Protein AF-A0A158QJQ5-F1 (afdb_monomer)

Foldseek 3Di:
DDDDPPDDPPPPPPPPQAALDLAQWDQDPNAIWRAPQLQLDFFPDDPVLCCLQQVAFGDGRDGGYGRCQCAHVVGDPLSVVLCLNGPSNRRSNNCVHQLQVDDFAPDAPDPLVPDDQVLLPDPVNPVRCLRGPSNNNSNNNVPDDDDDDDDDDDDDDDDDFWAPDLPQWDQDPNHTWHHPVQAVDDFPDDPVSVCSRQVDFGDGGDTHYGGCQCANVVGDPSSVVSCVVGPSRD

Sequence (234 aa):
MVFIMLSLALIFESTWAGILNMNCTETVGGVVKYAPSATNCMNKMSDANCLILYQTAVKAGGTDDRNQNCGGNPPDPQLVKAAIEICPQTCGFCCLTPAYFCNNKAQPRVPCSSVTTAMCTNPAWRSILEEDCPKTCGFCDQGVMLFILLFLSLACDDVQAGITDLNCTNFVDGVFKYAESAVNCRNKISDANCLILYEAAVEYNTENERNAKCGGNPPDPQLVQAAIDTCPKT

Radius of gyration: 23.15 Å; Cα contacts (8 Å, |Δi|>4): 383; chains: 1; bounding box: 78×38×68 Å

Organism: Haemonchus placei (NCBI:txid6290)

pLDDT: mean 84.13, std 17.31, range [32.94, 98.25]

Mean predicted aligned error: 10.34 Å

Structure (mmCIF, N/CA/C/O backbone):
data_AF-A0A158QJQ5-F1
#
_entry.id   AF-A0A158QJQ5-F1
#
loop_
_atom_site.group_PDB
_atom_site.id
_atom_site.type_symbol
_atom_site.label_atom_id
_atom_site.label_alt_id
_atom_site.label_comp_id
_atom_site.label_asym_id
_atom_site.label_entity_id
_atom_site.label_seq_id
_atom_site.pdbx_PDB_ins_code
_atom_site.Cartn_x
_atom_site.Cartn_y
_atom_site.Cartn_z
_atom_site.occupancy
_atom_site.B_iso_or_equiv
_atom_site.auth_seq_id
_atom_site.auth_comp_id
_atom_site.auth_asym_id
_atom_site.auth_atom_id
_atom_site.pdbx_PDB_model_num
ATOM 1 N N . MET A 1 1 ? 46.336 -22.693 39.038 1.00 39.47 1 MET A N 1
ATOM 2 C CA . MET A 1 1 ? 45.475 -22.768 37.839 1.00 39.47 1 MET A CA 1
ATOM 3 C C . MET A 1 1 ? 44.139 -22.146 38.207 1.00 39.47 1 MET A C 1
ATOM 5 O O . MET A 1 1 ? 43.376 -22.762 38.934 1.00 39.47 1 MET A O 1
ATOM 9 N N . VAL A 1 2 ? 43.930 -20.882 37.835 1.00 35.47 2 VAL A N 1
ATOM 10 C CA . VAL A 1 2 ? 42.702 -20.127 38.127 1.00 35.47 2 VAL A CA 1
ATOM 11 C C . VAL A 1 2 ? 41.797 -20.269 36.907 1.00 35.47 2 VAL A C 1
ATOM 13 O O . VAL A 1 2 ? 42.149 -19.800 35.829 1.00 35.47 2 VAL A O 1
ATOM 16 N N . PHE A 1 3 ? 40.679 -20.978 37.059 1.00 42.19 3 PHE A N 1
ATOM 17 C CA . PHE A 1 3 ? 39.659 -21.103 36.021 1.00 42.19 3 PHE A CA 1
ATOM 18 C C . PHE A 1 3 ? 38.861 -19.797 35.955 1.00 42.19 3 PHE A C 1
ATOM 20 O O . PHE A 1 3 ? 38.069 -19.497 36.845 1.00 42.19 3 PHE A O 1
ATOM 27 N N . ILE A 1 4 ? 39.098 -19.003 34.911 1.00 47.97 4 ILE A N 1
ATOM 28 C CA . ILE A 1 4 ? 38.302 -17.815 34.595 1.00 47.97 4 ILE A CA 1
ATOM 29 C C . ILE A 1 4 ? 37.022 -18.308 33.912 1.00 47.97 4 ILE A C 1
ATOM 31 O O . ILE A 1 4 ? 37.041 -18.704 32.749 1.00 47.97 4 ILE A O 1
ATOM 35 N N . MET A 1 5 ? 35.916 -18.328 34.656 1.00 54.53 5 MET A N 1
ATOM 36 C CA . MET A 1 5 ? 34.579 -18.580 34.117 1.00 54.53 5 MET A CA 1
ATOM 37 C C . MET A 1 5 ? 34.129 -17.338 33.341 1.00 54.53 5 MET A C 1
ATOM 39 O O . MET A 1 5 ? 33.659 -16.364 33.924 1.00 54.53 5 MET A O 1
ATOM 43 N N . LEU A 1 6 ? 34.317 -17.360 32.022 1.00 53.28 6 LEU A N 1
ATOM 44 C CA . LEU A 1 6 ? 33.821 -16.337 31.107 1.00 53.28 6 LEU A CA 1
ATOM 45 C C . LEU A 1 6 ? 32.304 -16.535 30.921 1.00 53.28 6 LEU A C 1
ATOM 47 O O . LEU A 1 6 ? 31.863 -17.289 30.056 1.00 53.28 6 LEU A O 1
ATOM 51 N N . SER A 1 7 ? 31.493 -15.909 31.773 1.00 58.22 7 SER A N 1
ATOM 52 C CA . SER A 1 7 ? 30.035 -15.891 31.622 1.00 58.22 7 SER A CA 1
ATOM 53 C C . SER A 1 7 ? 29.640 -14.960 30.470 1.00 58.22 7 SER A C 1
ATOM 55 O O . SER A 1 7 ? 29.590 -13.742 30.647 1.00 58.22 7 SER A O 1
ATOM 57 N N . LEU A 1 8 ? 29.353 -15.524 29.290 1.00 55.66 8 LEU A N 1
ATOM 58 C CA . LEU A 1 8 ? 28.626 -14.816 28.235 1.00 55.66 8 LEU A CA 1
ATOM 59 C C . LEU A 1 8 ? 27.192 -14.582 28.723 1.00 55.66 8 LEU A C 1
ATOM 61 O O . LEU A 1 8 ? 26.367 -15.496 28.725 1.00 55.66 8 LEU A O 1
ATOM 65 N N . ALA A 1 9 ? 26.892 -13.354 29.137 1.00 54.50 9 ALA A N 1
ATOM 66 C CA . ALA A 1 9 ? 25.518 -12.900 29.260 1.00 54.50 9 ALA A CA 1
ATOM 67 C C . ALA A 1 9 ? 24.950 -12.749 27.841 1.00 54.50 9 ALA A C 1
ATOM 69 O O . ALA A 1 9 ? 25.205 -11.758 27.161 1.00 54.50 9 ALA A O 1
ATOM 70 N N . LEU A 1 10 ? 24.215 -13.761 27.376 1.00 50.97 10 LEU A N 1
ATOM 71 C CA . LEU A 1 10 ? 23.317 -13.623 26.234 1.00 50.97 10 LEU A CA 1
ATOM 72 C C . LEU A 1 10 ? 22.190 -12.682 26.663 1.00 50.97 10 LEU A C 1
ATOM 74 O O . LEU A 1 10 ? 21.232 -13.091 27.320 1.00 50.97 10 LEU A O 1
ATOM 78 N N . ILE A 1 11 ? 22.349 -11.403 26.336 1.00 55.19 11 ILE A N 1
ATOM 79 C CA . ILE A 1 11 ? 21.276 -10.419 26.401 1.00 55.19 11 ILE A CA 1
ATOM 80 C C . ILE A 1 11 ? 20.302 -10.818 25.291 1.00 55.19 11 ILE A C 1
ATOM 82 O O . ILE A 1 11 ? 20.496 -10.486 24.126 1.00 55.19 11 ILE A O 1
ATOM 86 N N . PHE A 1 12 ? 19.290 -11.613 25.636 1.00 44.84 12 PHE A N 1
ATOM 87 C CA . PHE A 1 12 ? 18.112 -11.751 24.794 1.00 44.84 12 PHE A CA 1
ATOM 88 C C . PHE A 1 12 ? 17.390 -10.407 24.845 1.00 44.84 12 PHE A C 1
ATOM 90 O O . PHE A 1 12 ? 16.647 -10.123 25.786 1.00 44.84 12 PHE A O 1
ATOM 97 N N . GLU A 1 13 ? 17.639 -9.559 23.851 1.00 49.28 13 GLU A N 1
ATOM 98 C CA . GLU A 1 13 ? 16.730 -8.469 23.528 1.00 49.28 13 GLU A CA 1
ATOM 99 C C . GLU A 1 13 ? 15.4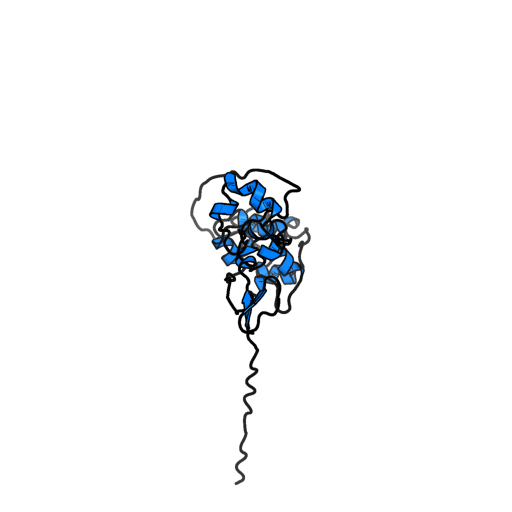03 -9.119 23.132 1.00 49.28 13 GLU A C 1
ATOM 101 O O . GLU A 1 13 ? 15.205 -9.566 22.005 1.00 49.28 13 GLU A O 1
ATOM 106 N N . SER A 1 14 ? 14.503 -9.258 24.105 1.00 47.22 14 SER A N 1
ATOM 107 C CA . SER A 1 14 ? 13.100 -9.517 23.813 1.00 47.22 14 SER A CA 1
ATOM 108 C C . SER A 1 14 ? 12.550 -8.233 23.209 1.00 47.22 14 SER A C 1
ATOM 110 O O . SER A 1 14 ? 12.015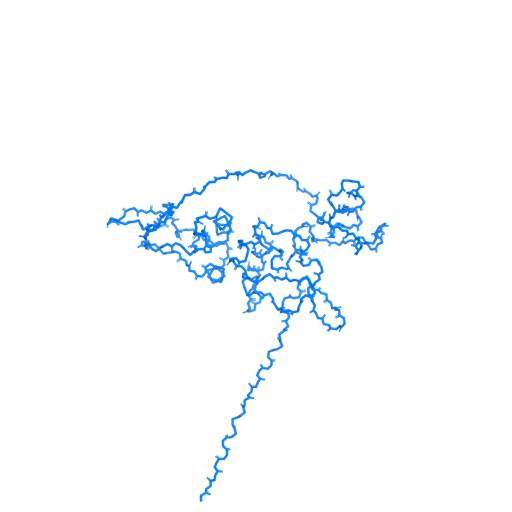 -7.370 23.901 1.00 47.22 14 SER A O 1
ATOM 112 N N . THR A 1 15 ? 12.746 -8.068 21.903 1.00 52.53 15 THR A N 1
ATOM 113 C CA . THR A 1 15 ? 11.954 -7.111 21.148 1.00 52.53 15 THR A CA 1
ATOM 114 C C . THR A 1 15 ? 10.507 -7.531 21.359 1.00 52.53 15 THR A C 1
ATOM 116 O O . THR A 1 15 ? 10.098 -8.643 21.018 1.00 52.53 15 THR A O 1
ATOM 119 N N . TRP A 1 16 ? 9.726 -6.684 22.026 1.00 53.59 16 TRP A N 1
ATOM 120 C CA . TRP A 1 16 ? 8.284 -6.842 21.984 1.00 53.59 16 TRP A CA 1
ATOM 121 C C . TRP A 1 16 ? 7.916 -6.822 20.493 1.00 53.59 16 TRP A C 1
ATOM 123 O O . TRP A 1 16 ? 8.153 -5.846 19.790 1.00 53.59 16 TRP A O 1
ATOM 133 N N . ALA A 1 17 ? 7.428 -7.930 19.949 1.00 60.53 17 ALA A N 1
ATOM 134 C CA . ALA A 1 17 ? 6.861 -7.934 18.607 1.00 60.53 17 ALA A CA 1
ATOM 135 C C . ALA A 1 17 ? 5.467 -7.305 18.728 1.00 60.53 17 ALA A C 1
ATOM 137 O O . ALA A 1 17 ? 4.467 -8.001 18.873 1.00 60.53 17 ALA A O 1
ATOM 138 N N . GLY A 1 18 ? 5.428 -5.979 18.840 1.00 78.62 18 GLY A N 1
ATOM 139 C CA . GLY A 1 18 ? 4.208 -5.197 18.991 1.00 78.62 18 GLY A CA 1
ATOM 140 C C . GLY A 1 18 ? 4.026 -4.265 17.804 1.00 78.62 18 GLY A C 1
ATOM 141 O O . GLY A 1 18 ? 5.004 -3.763 17.257 1.00 78.62 18 GLY A O 1
ATOM 142 N N . ILE A 1 19 ? 2.772 -4.019 17.430 1.00 89.56 19 ILE A N 1
ATOM 143 C CA . ILE A 1 19 ? 2.416 -3.057 16.384 1.00 89.56 19 ILE A CA 1
ATOM 144 C C . ILE A 1 19 ? 2.950 -1.672 16.778 1.00 89.56 19 ILE A C 1
ATOM 146 O O . ILE A 1 19 ? 2.511 -1.101 17.779 1.00 89.56 19 ILE A O 1
ATOM 150 N N . LEU A 1 20 ? 3.874 -1.119 15.986 1.00 89.19 20 LEU A N 1
ATOM 151 C CA . LEU A 1 20 ? 4.488 0.185 16.263 1.00 89.19 20 LEU A CA 1
ATOM 152 C C . LEU A 1 20 ? 3.555 1.337 15.875 1.00 89.19 20 LEU A C 1
ATOM 154 O O . LEU A 1 20 ? 3.465 2.349 16.570 1.00 89.19 20 LEU A O 1
ATOM 158 N N . ASN A 1 21 ? 2.823 1.173 14.770 1.00 90.56 21 ASN A N 1
ATOM 159 C CA . ASN A 1 21 ? 1.833 2.135 14.300 1.00 90.56 21 ASN A CA 1
ATOM 160 C C . ASN A 1 21 ? 0.411 1.667 14.647 1.00 90.56 21 ASN A C 1
ATOM 162 O O . ASN A 1 21 ? -0.178 0.838 13.952 1.00 90.56 21 ASN A O 1
ATOM 166 N N . MET A 1 22 ? -0.169 2.241 15.701 1.00 93.12 22 MET A N 1
ATOM 167 C CA . MET A 1 22 ? -1.498 1.869 16.206 1.00 93.12 22 MET A CA 1
ATOM 168 C C . MET A 1 22 ? -2.677 2.441 15.394 1.00 93.12 22 MET A C 1
ATOM 170 O O . MET A 1 22 ? -3.823 2.381 15.834 1.00 93.12 22 MET A O 1
ATOM 174 N N . ASN A 1 23 ? -2.454 2.994 14.198 1.00 94.81 23 ASN A N 1
ATOM 175 C CA . ASN A 1 23 ? -3.585 3.358 13.349 1.00 94.81 23 ASN A CA 1
ATOM 176 C C . ASN A 1 23 ? -4.349 2.103 12.917 1.00 94.81 23 ASN A C 1
ATOM 178 O O . ASN A 1 23 ? -3.756 1.077 12.578 1.00 94.81 23 ASN A O 1
ATOM 182 N N . CYS A 1 24 ? -5.677 2.211 12.893 1.00 96.19 24 CYS A N 1
ATOM 183 C CA . CYS A 1 24 ? -6.596 1.121 12.565 1.00 96.19 24 CYS A CA 1
ATOM 184 C C . CYS A 1 24 ? -6.495 -0.109 13.486 1.00 96.19 24 CYS A C 1
ATOM 186 O O . CYS A 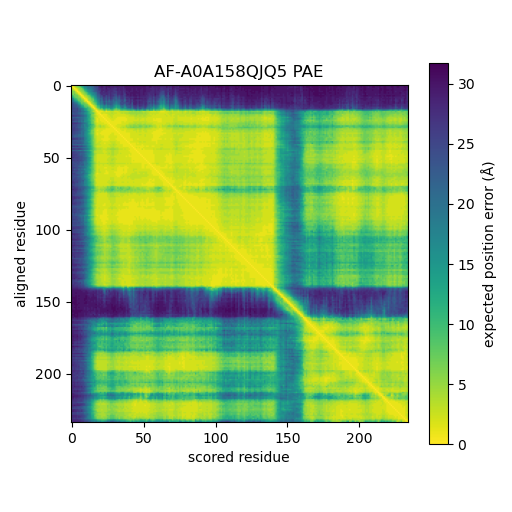1 24 ? -6.868 -1.207 13.069 1.00 96.19 24 CYS A O 1
ATOM 188 N N . THR A 1 25 ? -6.021 0.049 14.724 1.00 96.50 25 THR A N 1
ATOM 189 C CA . THR A 1 25 ? -6.019 -1.025 15.724 1.00 96.50 25 THR A CA 1
ATOM 190 C C . THR A 1 25 ? -7.142 -0.867 16.748 1.00 96.50 25 THR A C 1
ATOM 192 O O . THR A 1 25 ? -7.761 0.188 16.886 1.00 96.50 25 THR A O 1
ATOM 195 N N . GLU A 1 26 ? -7.420 -1.951 17.459 1.00 95.44 26 GLU A N 1
ATOM 196 C CA . GLU A 1 26 ? -8.307 -2.023 18.612 1.00 95.44 26 GLU A CA 1
ATOM 197 C C . GLU A 1 26 ? -7.679 -2.910 19.693 1.00 95.44 26 GLU A C 1
ATOM 199 O O . GLU A 1 26 ? -6.862 -3.788 19.404 1.00 95.44 26 GLU A O 1
ATOM 204 N N . THR A 1 27 ? -8.063 -2.695 20.950 1.00 95.62 27 THR A N 1
ATOM 205 C CA . THR A 1 27 ? -7.597 -3.520 22.071 1.00 95.62 27 THR A CA 1
ATOM 206 C C . THR A 1 27 ? -8.664 -4.546 22.424 1.00 95.62 27 THR A C 1
ATOM 208 O O . THR A 1 27 ? -9.719 -4.193 22.949 1.00 95.62 27 THR A O 1
ATOM 211 N N . VAL A 1 28 ? -8.378 -5.828 22.188 1.00 93.50 28 VAL A N 1
ATOM 212 C CA . VAL A 1 28 ? -9.286 -6.942 22.501 1.00 93.50 28 VAL A CA 1
ATOM 213 C C . VAL A 1 28 ? -8.611 -7.862 23.507 1.00 93.50 28 VAL A C 1
ATOM 215 O O . VAL A 1 28 ? -7.587 -8.477 23.212 1.00 93.50 28 VAL A O 1
ATOM 218 N N . GLY A 1 29 ? -9.173 -7.946 24.716 1.00 91.88 29 GLY A N 1
ATOM 219 C CA . GLY A 1 29 ? -8.599 -8.758 25.796 1.00 91.88 29 GLY A CA 1
ATOM 220 C C . GLY A 1 29 ? -7.211 -8.285 26.247 1.00 91.88 29 GLY A C 1
ATOM 221 O O . GLY A 1 29 ? -6.371 -9.108 26.586 1.00 91.88 29 GLY A O 1
ATOM 222 N N . GLY A 1 30 ? -6.949 -6.973 26.197 1.00 91.62 30 GLY A N 1
ATOM 223 C CA . GLY A 1 30 ? -5.655 -6.384 26.567 1.00 91.62 30 GLY A CA 1
ATOM 224 C C . GLY A 1 30 ? -4.564 -6.486 25.494 1.00 91.62 30 GLY A C 1
ATOM 225 O O . GLY A 1 30 ? -3.462 -5.998 25.716 1.00 91.62 30 GLY A O 1
ATOM 226 N N . VAL A 1 31 ? -4.862 -7.074 24.330 1.00 92.81 31 VAL A N 1
ATOM 227 C CA . VAL A 1 31 ? -3.927 -7.206 23.204 1.00 92.81 31 VAL A CA 1
ATOM 228 C C . VAL A 1 31 ? -4.338 -6.256 22.083 1.00 92.81 31 VAL A C 1
ATOM 230 O O . VAL A 1 31 ? -5.502 -6.250 21.676 1.00 92.81 31 VAL A O 1
ATOM 233 N N . VAL A 1 32 ? -3.386 -5.466 21.582 1.00 95.19 32 VAL A N 1
ATOM 234 C CA . VAL A 1 32 ? -3.588 -4.601 20.411 1.00 95.19 32 VAL A CA 1
ATOM 235 C C . VAL A 1 32 ? -3.629 -5.468 19.155 1.00 95.19 32 VAL A C 1
ATOM 237 O O . VAL A 1 32 ? -2.721 -6.259 18.911 1.00 95.19 32 VAL A O 1
ATOM 240 N N . LYS A 1 33 ? -4.694 -5.326 18.369 1.00 96.44 33 LYS A N 1
ATOM 241 C CA . LYS A 1 33 ? -4.935 -6.064 17.126 1.00 96.44 33 LYS A CA 1
ATOM 242 C C . LYS A 1 33 ? -5.412 -5.116 16.042 1.00 96.44 33 LYS A C 1
ATOM 244 O O . LYS A 1 33 ? -6.005 -4.087 16.351 1.00 96.44 33 LYS A O 1
ATOM 249 N N . TYR A 1 34 ? -5.234 -5.461 14.773 1.00 97.12 34 TYR A N 1
ATOM 250 C CA . TYR A 1 34 ? -5.882 -4.697 13.704 1.00 97.12 34 TYR A CA 1
ATOM 251 C C . TYR A 1 34 ? -7.400 -4.841 13.765 1.00 97.12 34 TYR A C 1
ATOM 253 O O . TYR A 1 34 ? -7.923 -5.955 13.743 1.00 97.12 34 TYR A O 1
ATOM 261 N N . ALA A 1 35 ? -8.107 -3.714 13.802 1.00 95.50 35 ALA A N 1
ATOM 262 C CA . ALA A 1 35 ? -9.562 -3.693 13.774 1.00 95.50 35 ALA A CA 1
ATOM 263 C C . ALA A 1 35 ? -10.081 -4.174 12.406 1.00 95.50 35 ALA A C 1
ATOM 265 O O . ALA A 1 35 ? -9.365 -4.066 11.403 1.00 95.50 35 ALA A O 1
ATOM 266 N N . PRO A 1 36 ? -11.348 -4.613 12.294 1.00 93.44 36 PRO A N 1
ATOM 267 C CA . PRO A 1 36 ? -11.958 -4.918 10.997 1.00 93.44 36 PRO A CA 1
ATOM 268 C C . PRO A 1 36 ? -11.838 -3.760 9.992 1.00 93.44 36 PRO A C 1
ATOM 270 O O . PRO A 1 36 ? -11.620 -3.980 8.803 1.00 93.44 36 PRO A O 1
ATOM 273 N N . SER A 1 37 ? -11.872 -2.511 10.477 1.00 93.19 37 SER A N 1
ATOM 274 C CA . SER A 1 37 ? -11.686 -1.313 9.650 1.00 93.19 37 SER A CA 1
ATOM 275 C C . SER A 1 37 ? -10.280 -1.140 9.068 1.00 93.19 37 SER A C 1
ATOM 277 O O . SER A 1 37 ? -10.063 -0.233 8.278 1.00 93.19 37 SER A O 1
ATOM 279 N N . ALA A 1 38 ? -9.292 -1.946 9.461 1.00 96.81 38 ALA A N 1
ATOM 280 C CA . ALA A 1 38 ? -7.967 -1.909 8.846 1.00 96.81 38 ALA A CA 1
ATOM 281 C C . ALA A 1 38 ? -7.986 -2.451 7.407 1.00 96.81 38 ALA A C 1
ATOM 283 O O . ALA A 1 38 ? -7.174 -2.023 6.596 1.00 96.81 38 ALA A O 1
ATOM 284 N N . THR A 1 39 ? -8.921 -3.354 7.082 1.00 95.69 39 THR A N 1
ATOM 285 C CA . THR A 1 39 ? -8.909 -4.154 5.838 1.00 95.69 39 THR A CA 1
ATOM 286 C C . THR A 1 39 ? -10.255 -4.166 5.095 1.00 95.69 39 THR A C 1
ATOM 288 O O . THR A 1 39 ? -10.461 -4.974 4.193 1.00 95.69 39 THR A O 1
ATOM 291 N N . ASN A 1 40 ? -11.186 -3.276 5.458 1.00 92.25 40 ASN A N 1
ATOM 292 C CA . ASN A 1 40 ? -12.561 -3.239 4.936 1.00 92.25 40 ASN A CA 1
ATOM 293 C C . ASN A 1 40 ? -12.757 -2.405 3.654 1.00 92.25 40 ASN A C 1
ATOM 295 O O . ASN A 1 40 ? -13.898 -2.182 3.249 1.00 92.25 40 ASN A O 1
ATOM 299 N N . CYS A 1 41 ? -11.672 -1.944 3.042 1.00 93.50 41 CYS A N 1
ATOM 300 C CA . CYS A 1 41 ? -11.619 -1.286 1.739 1.00 93.50 41 CYS A CA 1
ATOM 301 C C . CYS A 1 41 ? -10.901 -2.187 0.727 1.00 93.50 41 CYS A C 1
ATOM 303 O O . CYS A 1 41 ? -10.337 -3.206 1.113 1.00 93.50 41 CYS A O 1
ATOM 305 N N . MET A 1 42 ? -10.892 -1.795 -0.547 1.00 93.94 42 MET A N 1
ATOM 306 C CA . MET A 1 42 ? -10.071 -2.439 -1.575 1.00 93.94 42 MET A CA 1
ATOM 307 C C . MET A 1 42 ? -8.752 -1.686 -1.761 1.00 93.94 42 MET A C 1
ATOM 309 O O . MET A 1 42 ? -8.690 -0.465 -1.591 1.00 93.94 42 MET A O 1
ATOM 313 N N . ASN A 1 43 ? -7.711 -2.407 -2.168 1.00 96.00 43 ASN A N 1
ATOM 314 C CA . ASN A 1 43 ? -6.518 -1.795 -2.744 1.00 96.00 43 ASN A CA 1
ATOM 315 C C . ASN A 1 43 ? -6.859 -1.032 -4.041 1.00 96.00 43 ASN A C 1
ATOM 317 O O . ASN A 1 43 ? -7.826 -1.369 -4.727 1.00 96.00 43 ASN A O 1
ATOM 321 N N . LYS A 1 44 ? -6.062 -0.012 -4.399 1.00 93.44 44 LYS A N 1
ATOM 322 C CA . LYS A 1 44 ? -6.174 0.612 -5.732 1.00 93.44 44 LYS A CA 1
ATOM 323 C C . LYS A 1 44 ? -5.476 -0.218 -6.810 1.00 93.44 44 LYS A C 1
ATOM 325 O O . LYS A 1 44 ? -5.874 -0.165 -7.970 1.00 93.44 44 LYS A O 1
ATOM 330 N N . MET A 1 45 ? -4.455 -0.978 -6.421 1.00 92.25 45 MET A N 1
ATOM 331 C CA . MET A 1 45 ? -3.812 -1.999 -7.248 1.00 92.25 45 MET A CA 1
ATOM 332 C C . MET A 1 45 ? -4.392 -3.385 -6.957 1.00 92.25 45 MET A C 1
ATOM 334 O O . MET A 1 45 ? -5.085 -3.584 -5.962 1.00 92.25 45 MET A O 1
ATOM 338 N N . SER A 1 46 ? -4.093 -4.356 -7.817 1.00 95.31 46 SER A N 1
ATOM 339 C CA . SER A 1 46 ? -4.381 -5.760 -7.549 1.00 95.31 46 SER A CA 1
ATOM 340 C C . SER A 1 46 ? -3.646 -6.228 -6.290 1.00 95.31 46 SER A C 1
ATOM 342 O O . SER A 1 46 ? -2.546 -5.760 -5.988 1.00 95.31 46 SER A O 1
ATOM 344 N N . ASP A 1 47 ? -4.223 -7.192 -5.572 1.00 95.56 47 ASP A N 1
ATOM 345 C CA . ASP A 1 47 ? -3.587 -7.753 -4.376 1.00 95.56 47 ASP A CA 1
ATOM 346 C C . ASP A 1 47 ? -2.208 -8.346 -4.695 1.00 95.56 47 ASP A C 1
ATOM 348 O O . ASP A 1 47 ? -1.271 -8.181 -3.918 1.00 95.56 47 ASP A O 1
ATOM 352 N N . ALA A 1 48 ? -2.052 -8.965 -5.871 1.00 95.19 48 ALA A N 1
ATOM 353 C CA . ALA A 1 48 ? -0.773 -9.493 -6.337 1.00 95.19 48 ALA A CA 1
ATOM 354 C C . ALA A 1 48 ? 0.286 -8.386 -6.469 1.00 95.19 48 ALA A C 1
ATOM 356 O O . ALA A 1 48 ? 1.382 -8.515 -5.923 1.00 95.19 48 ALA A O 1
ATOM 357 N N . ASN A 1 49 ? -0.055 -7.266 -7.109 1.00 94.75 49 ASN A N 1
ATOM 358 C CA . ASN A 1 49 ? 0.886 -6.161 -7.290 1.00 94.75 49 ASN A CA 1
ATOM 359 C C . ASN A 1 49 ? 1.154 -5.418 -5.974 1.00 94.75 49 ASN A C 1
ATOM 361 O O . ASN A 1 49 ? 2.274 -4.976 -5.722 1.00 94.75 49 ASN A O 1
ATOM 365 N N . CYS A 1 50 ? 0.168 -5.352 -5.077 1.00 97.12 50 CYS A N 1
ATOM 366 C CA . CYS A 1 50 ? 0.395 -4.866 -3.722 1.00 97.12 50 CYS A CA 1
ATOM 367 C C . CYS A 1 50 ? 1.388 -5.738 -2.952 1.00 97.12 50 CYS A C 1
ATOM 369 O O . CYS A 1 50 ? 2.213 -5.202 -2.220 1.00 97.12 50 CYS A O 1
ATOM 371 N N . LEU A 1 51 ? 1.345 -7.062 -3.107 1.00 96.62 51 LEU A N 1
ATOM 372 C CA . LEU A 1 51 ? 2.303 -7.959 -2.458 1.00 96.62 51 LEU A CA 1
ATOM 373 C C . LEU A 1 51 ? 3.710 -7.848 -3.064 1.00 96.62 51 LEU A C 1
ATOM 375 O O . LEU A 1 51 ? 4.680 -8.040 -2.341 1.00 96.62 51 LEU A O 1
ATOM 379 N N . ILE A 1 52 ? 3.853 -7.456 -4.333 1.00 94.81 52 ILE A N 1
ATOM 380 C CA . ILE A 1 52 ? 5.170 -7.1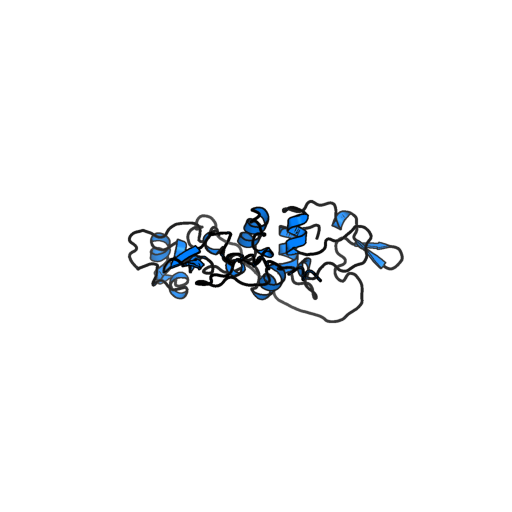49 -4.921 1.00 94.81 52 ILE A CA 1
ATOM 381 C C . ILE A 1 52 ? 5.836 -5.971 -4.187 1.00 94.81 52 ILE A C 1
ATOM 383 O O . ILE A 1 52 ? 7.022 -6.037 -3.857 1.00 94.81 52 ILE A O 1
ATOM 387 N N . LEU A 1 53 ? 5.076 -4.914 -3.879 1.00 94.50 53 LEU A N 1
ATOM 388 C CA . LEU A 1 53 ? 5.604 -3.717 -3.210 1.00 94.50 53 LEU A CA 1
ATOM 389 C C . LEU A 1 53 ? 5.665 -3.853 -1.689 1.00 94.50 53 LEU A C 1
ATOM 391 O O . LEU A 1 53 ? 6.658 -3.480 -1.071 1.00 94.50 53 LEU A O 1
ATOM 395 N N . TYR A 1 54 ? 4.612 -4.381 -1.073 1.00 96.62 54 TYR A N 1
ATOM 396 C CA . TYR A 1 54 ? 4.407 -4.355 0.376 1.00 96.62 54 TYR A CA 1
ATOM 397 C C . TYR A 1 54 ? 4.639 -5.706 1.059 1.00 96.62 54 TYR A C 1
ATOM 399 O O . TYR A 1 54 ? 4.649 -5.769 2.288 1.00 96.62 54 TYR A O 1
ATOM 407 N N . GLN A 1 55 ? 4.897 -6.759 0.275 1.00 95.94 55 GLN A N 1
ATOM 408 C CA . GLN A 1 55 ? 5.296 -8.111 0.687 1.00 95.94 55 GLN A CA 1
ATOM 409 C C . GLN A 1 55 ? 4.245 -8.882 1.489 1.00 95.94 55 GLN A C 1
ATOM 411 O O . GLN A 1 55 ? 3.752 -9.906 1.027 1.00 95.94 55 GLN A O 1
ATOM 416 N N . THR A 1 56 ? 3.892 -8.409 2.684 1.00 95.75 56 THR A N 1
ATOM 417 C CA . THR A 1 56 ? 3.006 -9.117 3.613 1.00 95.75 56 THR A CA 1
ATOM 418 C C . THR A 1 56 ? 1.762 -8.291 3.889 1.00 95.75 56 THR A C 1
ATOM 420 O O . THR A 1 56 ? 1.846 -7.178 4.405 1.00 95.75 56 THR A O 1
ATOM 423 N N . ALA A 1 57 ? 0.596 -8.871 3.597 1.00 97.38 57 ALA A N 1
ATOM 424 C CA . ALA A 1 57 ? -0.686 -8.250 3.889 1.00 97.38 57 ALA A CA 1
ATOM 425 C C . ALA A 1 57 ? -1.044 -8.322 5.381 1.00 97.38 57 ALA A C 1
ATOM 427 O O . ALA A 1 57 ? -0.954 -9.376 6.020 1.00 97.38 57 ALA A O 1
ATOM 428 N N . VAL A 1 58 ? -1.540 -7.204 5.903 1.00 97.38 58 VAL A N 1
ATOM 429 C CA . VAL A 1 58 ? -2.173 -7.100 7.217 1.00 97.38 58 VAL A CA 1
ATOM 430 C C . VAL A 1 58 ? -3.498 -7.863 7.225 1.00 97.38 58 VAL A C 1
ATOM 432 O O . VAL A 1 58 ? -4.245 -7.873 6.249 1.00 97.38 58 VAL A O 1
ATOM 435 N N . LYS A 1 59 ? -3.819 -8.482 8.365 1.00 95.69 59 LYS A N 1
ATOM 436 C CA . LYS A 1 59 ? -5.083 -9.194 8.588 1.00 95.69 59 LYS A CA 1
ATOM 437 C C . LYS A 1 59 ? -5.808 -8.614 9.795 1.00 95.69 59 LYS A C 1
ATOM 439 O O . LYS A 1 59 ? -5.185 -8.380 10.831 1.00 95.69 59 LYS A O 1
ATOM 444 N N . ALA A 1 60 ? -7.125 -8.435 9.690 1.00 95.69 60 ALA A N 1
ATOM 445 C CA . ALA A 1 60 ? -7.959 -8.096 10.842 1.00 95.69 60 ALA A CA 1
ATOM 446 C C . ALA A 1 60 ? -7.786 -9.143 11.959 1.00 95.69 60 ALA A C 1
ATOM 448 O O . ALA A 1 60 ? -7.717 -10.345 11.698 1.00 95.69 60 ALA A O 1
ATOM 449 N N . GLY A 1 61 ? -7.674 -8.681 13.202 1.00 95.62 61 GLY A N 1
ATOM 450 C CA . GLY A 1 61 ? -7.360 -9.507 14.368 1.00 95.62 61 GLY A CA 1
ATOM 451 C C . GLY A 1 61 ? -5.884 -9.908 14.502 1.00 95.62 61 GLY A C 1
ATOM 452 O O . GLY A 1 61 ? -5.524 -10.486 15.529 1.00 95.62 61 GLY A O 1
ATOM 453 N N . GLY A 1 62 ? -5.039 -9.609 13.510 1.00 95.38 62 GLY A N 1
ATOM 454 C CA . GLY A 1 62 ? -3.600 -9.865 13.552 1.00 95.38 62 GLY A CA 1
ATOM 455 C C . GLY A 1 62 ? -2.871 -8.967 14.552 1.00 95.38 62 GLY A C 1
ATOM 456 O O . GLY A 1 62 ? -3.326 -7.859 14.847 1.00 95.38 62 GLY A O 1
ATOM 457 N N . THR A 1 63 ? -1.749 -9.467 15.066 1.00 94.88 63 THR A N 1
ATOM 458 C CA . THR A 1 63 ? -0.902 -8.810 16.080 1.00 94.88 63 THR A CA 1
ATOM 459 C C . THR A 1 63 ? 0.489 -8.450 15.571 1.00 94.88 63 THR A C 1
ATOM 461 O O . THR A 1 63 ? 1.211 -7.733 16.256 1.00 94.88 63 THR A O 1
ATOM 464 N N . ASP A 1 64 ? 0.871 -8.958 14.400 1.00 92.56 64 ASP A N 1
ATOM 465 C CA . ASP A 1 64 ? 2.178 -8.690 13.807 1.00 92.56 64 ASP A CA 1
ATOM 466 C C . ASP A 1 64 ? 2.239 -7.240 13.317 1.00 92.56 64 ASP A C 1
ATOM 468 O O . ASP A 1 64 ? 1.245 -6.693 12.830 1.00 92.56 64 ASP A O 1
ATOM 472 N N . ASP A 1 65 ? 3.398 -6.595 13.442 1.00 92.94 65 ASP A N 1
ATOM 473 C CA . ASP A 1 65 ? 3.557 -5.256 12.883 1.00 92.94 65 ASP A CA 1
ATOM 474 C C . ASP A 1 65 ? 3.454 -5.286 11.350 1.00 92.94 65 ASP A C 1
ATOM 476 O O . ASP A 1 65 ? 3.613 -6.329 10.704 1.00 92.94 65 ASP A O 1
ATOM 480 N N . ARG A 1 66 ? 3.154 -4.132 10.751 1.00 94.19 66 ARG A N 1
ATOM 481 C CA . ARG A 1 66 ? 3.128 -4.016 9.289 1.00 94.19 66 ARG A CA 1
ATOM 482 C C . ARG A 1 66 ? 4.513 -4.314 8.725 1.00 94.19 66 ARG A C 1
ATOM 484 O O . ARG A 1 66 ? 5.529 -4.060 9.369 1.00 94.19 66 ARG A O 1
ATOM 491 N N . ASN A 1 67 ? 4.563 -4.773 7.477 1.00 95.31 67 ASN A N 1
ATOM 492 C CA . ASN A 1 67 ? 5.830 -4.799 6.757 1.00 95.31 67 ASN A CA 1
ATOM 493 C C . ASN A 1 67 ? 6.425 -3.378 6.715 1.00 95.31 67 ASN A C 1
ATOM 495 O O . ASN A 1 67 ? 5.685 -2.403 6.554 1.00 95.31 67 ASN A O 1
ATOM 499 N N . GLN A 1 68 ? 7.750 -3.256 6.818 1.00 94.75 68 GLN A N 1
ATOM 500 C CA . GLN A 1 68 ? 8.441 -1.963 6.753 1.00 94.75 68 GLN A CA 1
ATOM 501 C C . GLN A 1 68 ? 8.087 -1.167 5.486 1.00 94.75 68 GLN A C 1
ATOM 503 O O . GLN A 1 68 ? 8.079 0.056 5.512 1.00 94.75 68 GLN A O 1
ATOM 508 N N . ASN A 1 69 ? 7.709 -1.828 4.393 1.00 95.44 69 ASN A N 1
ATOM 509 C CA . ASN A 1 69 ? 7.311 -1.159 3.159 1.00 95.44 69 ASN A CA 1
ATOM 510 C C . ASN A 1 69 ? 5.981 -0.400 3.318 1.00 95.44 69 ASN A C 1
ATOM 512 O O . ASN A 1 69 ? 5.748 0.585 2.629 1.00 95.44 69 ASN A O 1
ATOM 516 N N . CYS A 1 70 ? 5.119 -0.799 4.257 1.00 96.31 70 CYS A N 1
ATOM 517 C CA . CYS A 1 70 ? 3.848 -0.122 4.520 1.00 96.31 70 CYS A CA 1
ATOM 518 C C . CYS A 1 70 ? 3.989 1.173 5.326 1.00 96.31 70 CYS A C 1
ATOM 520 O O . CYS A 1 70 ? 3.036 1.944 5.405 1.00 96.31 70 CYS A O 1
ATOM 522 N N . GLY A 1 71 ? 5.124 1.422 5.975 1.00 91.12 71 GLY A N 1
ATOM 523 C CA . GLY A 1 71 ? 5.207 2.581 6.856 1.00 91.12 71 GLY A CA 1
ATOM 524 C C . GLY A 1 71 ? 6.568 2.911 7.425 1.00 91.12 71 GLY A C 1
ATOM 525 O O . GLY A 1 71 ? 6.655 3.937 8.065 1.00 91.12 71 GLY A O 1
ATOM 526 N N . GLY A 1 72 ? 7.608 2.121 7.195 1.00 88.19 72 GLY A N 1
ATOM 527 C CA . GLY A 1 72 ? 8.939 2.288 7.774 1.00 88.19 72 GLY A CA 1
ATOM 528 C C . GLY A 1 72 ? 9.061 1.711 9.185 1.00 88.19 72 GLY A C 1
ATOM 529 O O . GLY A 1 72 ? 8.070 1.479 9.879 1.00 88.19 72 GLY A O 1
ATOM 530 N N . ASN A 1 73 ? 10.304 1.493 9.613 1.00 86.62 73 ASN A N 1
ATOM 531 C CA . ASN A 1 73 ? 10.651 1.211 11.002 1.00 86.62 73 ASN A CA 1
ATOM 532 C C . ASN A 1 73 ? 11.849 2.099 11.407 1.00 86.62 73 ASN A C 1
ATOM 534 O O . ASN A 1 73 ? 12.977 1.785 11.020 1.00 86.62 73 ASN A O 1
ATOM 538 N N . PRO A 1 74 ? 11.634 3.219 12.130 1.00 88.31 74 PRO A N 1
ATOM 539 C CA . PRO A 1 74 ? 10.361 3.693 12.692 1.00 88.31 74 PRO A CA 1
ATOM 540 C C . PRO A 1 74 ? 9.374 4.209 11.624 1.00 88.31 74 PRO A C 1
ATOM 542 O O . PRO A 1 74 ? 9.782 4.437 10.484 1.00 88.31 74 PRO A O 1
ATOM 545 N N . PRO A 1 75 ? 8.091 4.433 11.979 1.00 90.88 75 PRO A N 1
ATOM 546 C CA . PRO A 1 75 ? 7.099 4.919 11.029 1.00 90.88 75 PRO A CA 1
ATOM 547 C C . PRO A 1 75 ? 7.462 6.264 10.367 1.00 90.88 75 PRO A C 1
ATOM 549 O O . PRO A 1 75 ? 7.590 7.284 11.045 1.00 90.88 75 PRO A O 1
ATOM 552 N N . ASP A 1 76 ? 7.557 6.273 9.040 1.00 93.94 76 ASP A N 1
ATOM 553 C CA . ASP A 1 76 ? 7.745 7.428 8.167 1.00 93.94 76 ASP A CA 1
ATOM 554 C C . ASP A 1 76 ? 6.395 7.866 7.546 1.00 93.94 76 ASP A C 1
ATOM 556 O O . ASP A 1 76 ? 5.720 7.074 6.873 1.00 93.94 76 ASP A O 1
ATOM 560 N N . PRO A 1 77 ? 5.978 9.136 7.719 1.00 93.19 77 PRO A N 1
ATOM 561 C CA . PRO A 1 77 ? 4.707 9.633 7.193 1.00 93.19 77 PRO A CA 1
ATOM 562 C C . PRO A 1 77 ? 4.536 9.526 5.670 1.00 93.19 77 PRO A C 1
ATOM 564 O O . PRO A 1 77 ? 3.407 9.395 5.200 1.00 93.19 77 PRO A O 1
ATOM 567 N N . GLN A 1 78 ? 5.616 9.597 4.886 1.00 94.62 78 GLN A N 1
ATOM 568 C CA . GLN A 1 78 ? 5.562 9.487 3.427 1.00 94.62 78 GLN A CA 1
ATOM 569 C C . GLN A 1 78 ? 5.287 8.049 2.985 1.00 94.62 78 GLN A C 1
ATOM 571 O O . GLN A 1 78 ? 4.478 7.847 2.080 1.00 94.62 78 GLN A O 1
ATOM 576 N N . LEU A 1 79 ? 5.893 7.057 3.649 1.00 95.19 79 LEU A N 1
ATOM 577 C CA . LEU A 1 79 ? 5.602 5.641 3.396 1.00 95.19 79 LEU A CA 1
ATOM 578 C C . LEU A 1 79 ? 4.172 5.288 3.802 1.00 95.19 79 LEU A C 1
ATOM 580 O O . LEU A 1 79 ? 3.454 4.659 3.028 1.00 95.19 79 LEU A O 1
ATOM 584 N N . VAL A 1 80 ? 3.723 5.766 4.968 1.00 95.69 80 VAL A N 1
ATOM 585 C CA . VAL A 1 80 ? 2.333 5.584 5.413 1.00 95.69 80 VAL A CA 1
ATOM 586 C C . VAL A 1 80 ? 1.359 6.209 4.413 1.00 95.69 80 VAL A C 1
ATOM 588 O O . VAL A 1 80 ? 0.363 5.587 4.048 1.00 95.69 80 VAL A O 1
ATOM 591 N N . LYS A 1 81 ? 1.650 7.421 3.925 1.00 95.00 81 LYS A N 1
ATOM 592 C CA . LYS A 1 81 ? 0.824 8.080 2.909 1.00 95.00 81 LYS A CA 1
ATOM 593 C C . LYS A 1 81 ? 0.771 7.272 1.608 1.00 95.00 81 LYS A C 1
ATOM 595 O O . LYS A 1 81 ? -0.323 7.039 1.104 1.00 95.00 81 LYS A O 1
ATOM 600 N N . ALA A 1 82 ? 1.914 6.807 1.100 1.00 95.12 82 ALA A N 1
ATOM 601 C CA . ALA A 1 82 ? 1.961 5.968 -0.097 1.00 95.12 82 ALA A CA 1
ATOM 602 C C . ALA A 1 82 ? 1.151 4.671 0.091 1.00 95.12 82 ALA A C 1
ATOM 604 O O . ALA A 1 82 ? 0.349 4.309 -0.766 1.00 95.12 82 ALA A O 1
ATOM 605 N N . ALA A 1 83 ? 1.278 4.018 1.250 1.00 97.06 83 ALA A N 1
ATOM 606 C CA . ALA A 1 83 ? 0.514 2.821 1.586 1.00 97.06 83 ALA A CA 1
ATOM 607 C C . ALA A 1 83 ? -1.006 3.065 1.615 1.00 97.06 83 ALA A C 1
ATOM 609 O O . ALA A 1 83 ? -1.758 2.245 1.094 1.00 97.06 83 ALA A O 1
ATOM 610 N N . ILE A 1 84 ? -1.465 4.198 2.165 1.00 96.19 84 ILE A N 1
ATOM 611 C CA . ILE A 1 84 ? -2.885 4.600 2.142 1.00 96.19 84 ILE A CA 1
ATOM 612 C C . ILE A 1 84 ? -3.373 4.826 0.705 1.00 96.19 84 ILE A C 1
ATOM 614 O O . ILE A 1 84 ? -4.504 4.475 0.366 1.00 96.19 84 ILE A O 1
ATOM 618 N N . GLU A 1 85 ? -2.547 5.442 -0.139 1.00 93.88 85 GLU A N 1
ATOM 619 C CA . GLU A 1 85 ? -2.946 5.846 -1.486 1.00 93.88 85 GLU A CA 1
ATOM 620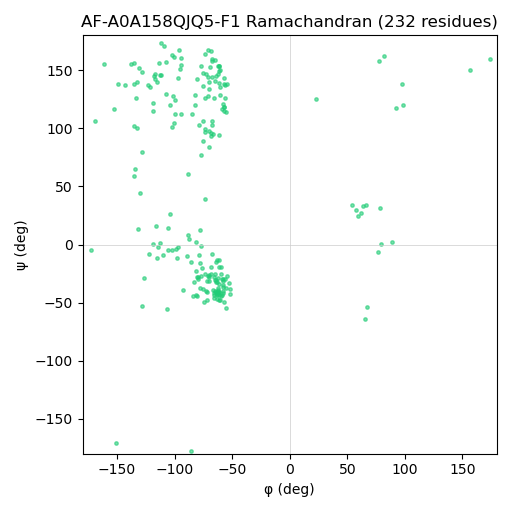 C C . GLU A 1 85 ? -2.917 4.703 -2.503 1.00 93.88 85 GLU A C 1
ATOM 622 O O . GLU A 1 85 ? -3.697 4.764 -3.452 1.00 93.88 85 GLU A O 1
ATOM 627 N N . ILE A 1 86 ? -2.067 3.692 -2.317 1.00 95.12 86 ILE A N 1
ATOM 628 C CA . ILE A 1 86 ? -1.814 2.633 -3.305 1.00 95.12 86 ILE A CA 1
ATOM 629 C C . ILE A 1 86 ? -2.463 1.309 -2.883 1.00 95.12 86 ILE A C 1
ATOM 631 O O . ILE A 1 86 ? -3.282 0.743 -3.614 1.00 95.12 86 ILE A O 1
ATOM 635 N N . CYS A 1 87 ? -2.137 0.829 -1.681 1.00 97.88 87 CYS A N 1
ATOM 636 C CA . CYS A 1 87 ? -2.554 -0.484 -1.184 1.00 97.88 87 CYS A CA 1
ATOM 637 C C . CYS A 1 87 ? -3.057 -0.429 0.270 1.00 97.88 87 CYS A C 1
ATOM 639 O O . CYS A 1 87 ? -2.513 -1.115 1.148 1.00 97.88 87 CYS A O 1
ATOM 641 N N . PRO A 1 88 ? -4.104 0.371 0.558 1.00 97.88 88 PRO A N 1
ATOM 642 C CA . PRO A 1 88 ? -4.583 0.576 1.922 1.00 97.88 88 PRO A CA 1
ATOM 643 C C . PRO A 1 88 ? -5.093 -0.707 2.578 1.00 97.88 88 PRO A C 1
ATOM 645 O O . PRO A 1 88 ? -4.991 -0.834 3.794 1.00 97.88 88 PRO A O 1
ATOM 648 N N . GLN A 1 89 ? -5.612 -1.670 1.814 1.00 97.75 89 GLN A N 1
ATOM 649 C CA . GLN A 1 89 ? -6.064 -2.945 2.364 1.00 97.75 89 GLN A CA 1
ATOM 650 C C . GLN A 1 89 ? -4.879 -3.837 2.738 1.00 97.75 89 GLN A C 1
ATOM 652 O O . GLN A 1 89 ? -4.809 -4.302 3.875 1.00 97.75 89 GLN A O 1
ATOM 657 N N . THR A 1 90 ? -3.915 -4.012 1.827 1.00 98.25 90 THR A N 1
ATOM 658 C CA . THR A 1 90 ? -2.694 -4.802 2.074 1.00 98.25 90 THR A CA 1
ATOM 659 C C . THR A 1 90 ? -1.924 -4.256 3.268 1.00 98.25 90 THR A C 1
ATOM 661 O O . THR A 1 90 ? -1.492 -5.019 4.126 1.00 98.25 90 THR A O 1
ATOM 664 N N . CYS A 1 91 ? -1.813 -2.934 3.382 1.00 98.06 91 CYS A N 1
ATOM 665 C CA . CYS A 1 91 ? -1.110 -2.300 4.488 1.00 98.06 91 CYS A CA 1
ATOM 666 C C . CYS A 1 91 ? -1.973 -2.032 5.724 1.00 98.06 91 CYS A C 1
ATOM 668 O O . CYS A 1 91 ? -1.487 -1.430 6.678 1.00 98.06 91 CYS A O 1
ATOM 670 N N . GLY A 1 92 ? -3.234 -2.463 5.768 1.00 97.56 92 GLY A N 1
ATOM 671 C CA . GLY A 1 92 ? -4.053 -2.324 6.973 1.00 97.56 92 GLY A CA 1
ATOM 672 C C . GLY A 1 92 ? -4.374 -0.871 7.353 1.00 97.56 92 GLY A C 1
ATOM 673 O O . GLY A 1 92 ? -4.410 -0.538 8.539 1.00 97.56 92 GLY A O 1
ATOM 674 N N . PHE A 1 93 ? -4.538 0.010 6.368 1.00 97.94 93 PHE A N 1
ATOM 675 C CA . PHE A 1 93 ? -4.836 1.434 6.528 1.00 97.94 93 PHE A CA 1
ATOM 676 C C . PHE A 1 93 ? -6.198 1.849 5.962 1.00 97.94 93 PHE A C 1
ATOM 678 O O . PHE A 1 93 ? -6.453 3.045 5.814 1.00 97.94 93 PHE A O 1
ATOM 685 N N . CYS A 1 94 ? -7.108 0.908 5.689 1.00 97.19 94 CYS A N 1
ATOM 686 C CA . CYS A 1 94 ? -8.433 1.248 5.163 1.00 97.19 94 CYS A CA 1
ATOM 687 C C . CYS A 1 94 ? -9.151 2.315 5.995 1.00 97.19 94 CYS A C 1
ATOM 689 O O . CYS A 1 94 ? -9.719 3.236 5.419 1.00 97.19 94 CYS A O 1
ATOM 691 N N . CYS A 1 95 ? -9.031 2.288 7.327 1.00 95.81 95 CYS A N 1
ATOM 692 C CA . CYS A 1 95 ? -9.664 3.270 8.212 1.00 95.81 95 CYS A CA 1
ATOM 693 C C . CYS A 1 95 ? -9.170 4.718 8.034 1.00 95.81 95 CYS A C 1
ATOM 695 O O . CYS A 1 95 ? -9.795 5.629 8.572 1.00 95.81 95 CYS A O 1
ATOM 697 N N . LEU A 1 96 ? -8.056 4.924 7.325 1.00 95.62 96 LEU A N 1
ATOM 698 C CA . LEU A 1 96 ? -7.483 6.234 7.005 1.00 95.62 96 LEU A CA 1
ATOM 699 C C . LEU A 1 96 ? -7.772 6.677 5.566 1.00 95.62 96 LEU A C 1
ATOM 701 O O . LEU A 1 96 ? -7.412 7.787 5.182 1.00 95.62 96 LEU A O 1
ATOM 705 N N . THR A 1 97 ? -8.403 5.827 4.754 1.00 95.19 97 THR A N 1
ATOM 706 C CA . THR A 1 97 ? -8.811 6.214 3.400 1.00 95.19 97 THR A CA 1
ATOM 707 C C . THR A 1 97 ? -10.004 7.173 3.460 1.00 95.19 97 THR A C 1
ATOM 709 O O . THR A 1 97 ? -10.852 7.009 4.340 1.00 95.19 97 THR A O 1
ATOM 712 N N . PRO A 1 98 ? -10.137 8.136 2.526 1.00 93.38 98 PRO A N 1
ATOM 713 C CA . PRO A 1 98 ? -11.217 9.128 2.555 1.00 93.38 98 PRO A CA 1
ATOM 714 C C . PRO A 1 98 ? -12.612 8.515 2.694 1.00 93.38 98 PRO A C 1
ATOM 716 O O . PRO A 1 98 ? -13.399 8.956 3.526 1.00 93.38 98 PRO A O 1
ATOM 719 N N . ALA A 1 99 ? -12.880 7.427 1.967 1.00 92.62 99 ALA A N 1
ATOM 720 C CA . ALA A 1 99 ? -14.149 6.704 2.006 1.00 92.62 99 ALA A CA 1
ATOM 721 C C . ALA A 1 99 ? -14.502 6.155 3.402 1.00 92.62 99 ALA A C 1
ATOM 723 O O . ALA A 1 99 ? -15.677 6.017 3.721 1.00 92.62 99 ALA A O 1
ATOM 724 N N . TYR A 1 100 ? -13.517 5.900 4.261 1.00 94.31 100 TYR A N 1
ATOM 725 C CA . TYR A 1 100 ? -13.695 5.272 5.573 1.00 94.31 100 TYR A CA 1
ATOM 726 C C . TYR A 1 100 ? -13.252 6.181 6.735 1.00 94.31 100 TYR A C 1
ATOM 728 O O . TYR A 1 100 ? -13.349 5.786 7.898 1.00 94.31 100 TYR A O 1
ATOM 736 N N . PHE A 1 101 ? -12.785 7.402 6.456 1.00 92.94 101 PHE A N 1
ATOM 737 C CA . PHE A 1 101 ? -12.249 8.327 7.455 1.00 92.94 101 PHE A CA 1
ATOM 738 C C . PHE A 1 101 ? -13.341 9.216 8.072 1.00 92.94 101 PHE A C 1
ATOM 740 O O . PHE A 1 101 ? -13.332 10.441 7.981 1.00 92.94 101 PHE A O 1
ATOM 747 N N . CYS A 1 102 ? -14.316 8.581 8.717 1.00 92.19 102 CYS A N 1
ATOM 748 C CA . CYS A 1 102 ? -15.338 9.237 9.530 1.00 92.19 102 CYS A CA 1
ATOM 749 C C . CYS A 1 102 ? -15.817 8.294 10.642 1.00 92.19 102 CYS A C 1
ATOM 751 O O . CYS A 1 102 ? -15.222 7.238 10.874 1.00 92.19 102 CYS A O 1
ATOM 753 N N . ASN A 1 103 ? -16.878 8.668 11.358 1.00 93.44 103 ASN A N 1
ATOM 754 C CA . ASN A 1 103 ? -17.490 7.831 12.387 1.00 93.44 103 ASN A CA 1
ATOM 755 C C . ASN A 1 103 ? -18.875 7.358 11.949 1.00 93.44 103 ASN A C 1
ATOM 757 O O . ASN A 1 103 ? -19.618 8.095 11.308 1.00 93.44 103 ASN A O 1
ATOM 761 N N . ASN A 1 104 ? -19.232 6.139 12.355 1.00 94.38 104 ASN A N 1
ATOM 762 C CA . ASN A 1 104 ? -20.620 5.695 12.310 1.00 94.38 104 ASN A CA 1
ATOM 763 C C . ASN A 1 104 ? -21.460 6.486 13.321 1.00 94.38 104 ASN A C 1
ATOM 765 O O . ASN A 1 104 ? -20.940 6.999 14.318 1.00 94.38 104 ASN A O 1
ATOM 769 N N . LYS A 1 105 ? -22.773 6.532 13.098 1.00 95.62 105 LYS A N 1
ATOM 770 C CA . LYS A 1 105 ? -23.727 7.105 14.046 1.00 95.62 105 LYS A CA 1
ATOM 771 C C . LYS A 1 105 ? -23.677 6.328 15.362 1.00 95.62 105 LYS A C 1
ATOM 773 O O . LYS A 1 105 ? -23.604 5.102 15.363 1.00 95.62 105 LYS A O 1
ATOM 778 N N . ALA A 1 106 ? -23.745 7.034 16.491 1.00 94.44 106 ALA A N 1
ATOM 779 C CA . ALA A 1 106 ? -23.683 6.405 17.815 1.00 94.44 106 ALA A CA 1
ATOM 780 C C . ALA A 1 106 ? -24.880 5.473 18.091 1.00 94.44 106 ALA A C 1
ATOM 782 O O . ALA A 1 106 ? -24.744 4.470 18.786 1.00 94.44 106 ALA A O 1
ATOM 783 N N . GLN A 1 107 ? -26.048 5.804 17.534 1.00 95.31 107 GLN A N 1
ATOM 784 C CA . GLN A 1 107 ? -27.278 5.015 17.617 1.00 95.31 107 GLN A CA 1
ATOM 785 C C . GLN A 1 107 ? -27.835 4.795 16.204 1.00 95.31 107 GLN A C 1
ATOM 787 O O . GLN A 1 107 ? -28.710 5.544 15.757 1.00 95.31 107 GLN A O 1
ATOM 792 N N . PRO A 1 108 ? -27.279 3.829 15.457 1.00 96.00 108 PRO A N 1
ATOM 793 C CA . PRO A 1 108 ? -27.739 3.516 14.115 1.00 96.00 108 PRO A CA 1
ATOM 794 C C . PRO A 1 108 ? -29.039 2.698 14.176 1.00 96.00 108 PRO A C 1
ATOM 796 O O . PRO A 1 108 ? -29.286 1.974 15.142 1.00 96.00 108 PRO A O 1
ATOM 799 N N . ARG A 1 109 ? -29.873 2.772 13.132 1.00 95.44 109 ARG A N 1
ATOM 800 C CA . ARG A 1 109 ? -31.091 1.950 12.998 1.00 95.44 109 ARG A CA 1
ATOM 801 C C . ARG A 1 109 ? -30.759 0.464 12.881 1.00 95.44 109 ARG A C 1
ATOM 803 O O . ARG A 1 109 ? -31.541 -0.374 13.321 1.00 95.44 109 ARG A O 1
ATOM 810 N N . VAL A 1 110 ? -29.599 0.147 12.306 1.00 93.12 110 VAL A N 1
ATOM 811 C CA . VAL A 1 110 ? -29.021 -1.199 12.265 1.00 93.12 110 VAL A CA 1
ATOM 812 C C . VAL A 1 110 ? -27.642 -1.191 12.919 1.00 93.12 110 VAL A C 1
ATOM 814 O O . VAL A 1 110 ? -26.855 -0.290 12.636 1.00 93.12 110 VAL A O 1
ATOM 817 N N . PRO A 1 111 ? -27.299 -2.164 13.779 1.00 95.06 111 PRO A N 1
ATOM 818 C CA . PRO A 1 111 ? -25.971 -2.217 14.379 1.00 95.06 111 PRO A CA 1
ATOM 819 C C . PRO A 1 111 ? -24.882 -2.277 13.300 1.00 95.06 111 PRO A C 1
ATOM 821 O O . PRO A 1 111 ? -24.808 -3.238 12.539 1.00 95.06 111 PRO A O 1
ATOM 824 N N . CYS A 1 112 ? -23.994 -1.280 13.240 1.00 94.69 112 CYS A N 1
ATOM 825 C CA . CYS A 1 112 ? -22.959 -1.234 12.199 1.00 94.69 112 CYS A CA 1
ATOM 826 C C . CYS A 1 112 ? -21.952 -2.395 12.276 1.00 94.69 112 CYS A C 1
ATOM 828 O O . CYS A 1 112 ? -21.226 -2.631 11.315 1.00 94.69 112 CYS A O 1
ATOM 830 N N . SER A 1 113 ? -21.912 -3.126 13.395 1.00 91.31 113 SER A N 1
ATOM 831 C CA . SER A 1 113 ? -21.139 -4.361 13.564 1.00 91.31 113 SER A CA 1
ATOM 832 C C . SER A 1 113 ? -21.762 -5.581 12.878 1.00 91.31 113 SER A C 1
ATOM 834 O O . SER A 1 113 ? -21.049 -6.546 12.625 1.00 91.31 113 SER A O 1
ATOM 836 N N . SER A 1 114 ? -23.065 -5.561 12.571 1.00 93.19 114 SER A N 1
ATOM 837 C CA . SER A 1 114 ? -23.747 -6.637 11.836 1.00 93.19 114 SER A CA 1
ATOM 838 C C . SER A 1 114 ? -23.923 -6.330 10.348 1.00 93.19 114 SER A C 1
ATOM 840 O O . SER A 1 114 ? -24.448 -7.160 9.607 1.00 93.19 114 SER A O 1
ATOM 842 N N . VAL A 1 115 ? -23.525 -5.135 9.905 1.00 94.00 115 VAL A N 1
ATOM 843 C CA . VAL A 1 115 ? -23.571 -4.737 8.496 1.00 94.00 115 VAL A CA 1
ATOM 844 C C . VAL A 1 115 ? -22.512 -5.511 7.717 1.00 94.00 115 VAL A C 1
ATOM 846 O O . VAL A 1 115 ? -21.337 -5.522 8.076 1.00 94.00 115 VAL A O 1
ATOM 849 N N . THR A 1 116 ? -22.936 -6.153 6.632 1.00 92.38 116 THR A N 1
ATOM 850 C CA . THR A 1 116 ? -22.050 -6.907 5.736 1.00 92.38 116 THR A CA 1
ATOM 851 C C . THR A 1 116 ? -21.707 -6.096 4.491 1.00 92.38 116 THR A C 1
ATOM 853 O O . THR A 1 116 ? -22.446 -5.190 4.101 1.00 92.38 116 THR A O 1
ATOM 856 N N . THR A 1 117 ? -20.636 -6.472 3.790 1.00 88.75 117 THR A N 1
ATOM 857 C CA . THR A 1 117 ? -20.268 -5.863 2.501 1.00 88.75 117 THR A CA 1
ATOM 858 C C . THR A 1 117 ? -21.410 -5.927 1.482 1.00 88.75 117 THR A C 1
ATOM 860 O O . THR A 1 117 ? -21.647 -4.961 0.763 1.00 88.75 117 THR A O 1
ATOM 863 N N . ALA A 1 118 ? -22.173 -7.026 1.465 1.00 92.31 118 ALA A N 1
ATOM 864 C CA . ALA A 1 118 ? -23.332 -7.180 0.587 1.00 92.31 118 ALA A CA 1
ATOM 865 C C . ALA A 1 118 ? -24.460 -6.186 0.910 1.00 92.31 118 ALA A C 1
ATOM 867 O O . ALA A 1 118 ? -25.193 -5.779 0.015 1.00 92.31 118 ALA A O 1
ATOM 868 N N . MET A 1 119 ? -24.603 -5.770 2.172 1.00 94.56 119 MET A N 1
ATOM 869 C CA . MET A 1 119 ? -25.540 -4.704 2.533 1.00 94.56 119 MET A CA 1
ATOM 870 C C . MET A 1 119 ? -25.033 -3.345 2.046 1.00 94.56 119 MET A C 1
ATOM 872 O O . MET A 1 119 ? -25.818 -2.580 1.500 1.00 94.56 119 MET A O 1
ATOM 876 N N . CYS A 1 120 ? -23.731 -3.068 2.167 1.00 93.00 120 CYS A N 1
ATOM 877 C CA . CYS A 1 120 ? -23.138 -1.815 1.693 1.00 93.00 120 CYS A CA 1
ATOM 878 C C . CYS A 1 120 ? -23.260 -1.631 0.169 1.00 93.00 120 CYS A C 1
ATOM 880 O O . CYS A 1 120 ? -23.416 -0.509 -0.303 1.00 93.00 120 CYS A O 1
ATOM 882 N N . THR A 1 121 ? -23.226 -2.712 -0.615 1.00 92.12 121 THR A N 1
ATOM 883 C CA . THR A 1 121 ? -23.385 -2.644 -2.079 1.00 92.12 121 THR A CA 1
ATOM 884 C C . THR A 1 121 ? -24.836 -2.744 -2.546 1.00 92.12 121 THR A C 1
ATOM 886 O O . THR A 1 121 ? -25.115 -2.504 -3.721 1.00 92.12 121 THR A O 1
ATOM 889 N N . ASN A 1 122 ? -25.778 -3.069 -1.657 1.00 94.69 122 ASN A N 1
ATOM 890 C CA . ASN A 1 122 ? -27.188 -3.192 -2.002 1.00 94.69 122 ASN A CA 1
ATOM 891 C C . ASN A 1 122 ? -27.873 -1.809 -2.019 1.00 94.69 122 ASN A C 1
ATOM 893 O O . ASN A 1 122 ? -27.966 -1.162 -0.971 1.00 94.69 122 ASN A O 1
ATOM 897 N N . PRO A 1 123 ? -28.442 -1.371 -3.161 1.00 94.31 123 PRO A N 1
ATOM 898 C CA . PRO A 1 123 ? -29.120 -0.078 -3.264 1.00 94.31 123 PRO A CA 1
ATOM 899 C C . PRO A 1 123 ? -30.260 0.119 -2.256 1.00 94.31 123 PRO A C 1
ATOM 901 O O . PRO A 1 123 ? -30.497 1.243 -1.826 1.00 94.31 123 PRO A O 1
ATOM 904 N N . ALA A 1 124 ? -30.936 -0.958 -1.838 1.00 95.69 124 ALA A N 1
ATOM 905 C CA . ALA A 1 124 ? -32.028 -0.892 -0.866 1.00 95.69 124 ALA A CA 1
ATOM 906 C C . ALA A 1 124 ? -31.571 -0.429 0.529 1.00 95.69 124 ALA A C 1
ATOM 908 O O . ALA A 1 124 ? -32.366 0.123 1.284 1.00 95.69 124 ALA A O 1
ATOM 909 N N . TRP A 1 125 ? -30.297 -0.642 0.869 1.00 95.94 125 TRP A N 1
ATOM 910 C CA . TRP A 1 125 ? -29.716 -0.262 2.159 1.00 95.94 125 TRP A CA 1
ATOM 911 C C . TRP A 1 125 ? -28.955 1.059 2.114 1.00 95.94 125 TRP A C 1
ATOM 913 O O . TRP A 1 125 ? -28.607 1.595 3.165 1.00 95.94 125 TRP A O 1
ATOM 923 N N . ARG A 1 126 ? -28.701 1.588 0.914 1.00 93.69 126 ARG A N 1
ATOM 924 C CA . ARG A 1 126 ? -27.760 2.682 0.689 1.00 93.69 126 ARG A CA 1
ATOM 925 C C . ARG A 1 126 ? -28.069 3.915 1.535 1.00 93.69 126 ARG A C 1
ATOM 927 O O . ARG A 1 126 ? -27.231 4.304 2.336 1.00 93.69 126 ARG A O 1
ATOM 934 N N . SER A 1 127 ? -29.287 4.446 1.456 1.00 93.25 127 SER A N 1
ATOM 935 C CA . SER A 1 127 ? -29.678 5.647 2.211 1.00 93.25 127 SER A CA 1
ATOM 936 C C . SER A 1 127 ? -29.590 5.471 3.732 1.00 93.25 127 SER A C 1
ATOM 938 O O . SER A 1 127 ? -29.246 6.408 4.446 1.00 93.25 127 SER A O 1
ATOM 940 N N . ILE A 1 128 ? -29.876 4.268 4.242 1.00 95.31 128 ILE A N 1
ATOM 941 C CA . ILE A 1 128 ? -29.783 3.963 5.675 1.00 95.31 128 ILE A CA 1
ATOM 942 C C . ILE A 1 128 ? -28.314 3.893 6.095 1.00 95.31 128 ILE A C 1
ATOM 944 O O . ILE A 1 128 ? -27.937 4.482 7.103 1.00 95.31 128 ILE A O 1
ATOM 948 N N . LEU A 1 129 ? -27.481 3.179 5.336 1.00 95.81 129 LEU A N 1
ATOM 949 C CA . LEU A 1 129 ? -26.085 2.928 5.695 1.00 95.81 129 LEU A CA 1
ATOM 950 C C . LEU A 1 129 ? -25.168 4.128 5.439 1.00 95.81 129 LEU A C 1
ATOM 952 O O . LEU A 1 129 ? -24.178 4.266 6.148 1.00 95.81 129 LEU A O 1
ATOM 956 N N . GLU A 1 130 ? -25.497 5.005 4.493 1.00 94.75 130 GLU A N 1
ATOM 957 C CA . GLU A 1 130 ? -24.827 6.300 4.304 1.00 94.75 130 GLU A CA 1
ATOM 958 C C . GLU A 1 130 ? -24.975 7.205 5.528 1.00 94.75 130 GLU A C 1
ATOM 960 O O . GLU A 1 130 ? -24.009 7.835 5.944 1.00 94.75 130 GLU A O 1
ATOM 965 N N . GLU A 1 131 ? -26.157 7.238 6.144 1.00 94.19 131 GLU A N 1
ATOM 966 C CA . GLU A 1 131 ? -26.390 8.056 7.337 1.00 94.19 131 GLU A CA 1
ATOM 967 C C . GLU A 1 131 ? -25.895 7.363 8.614 1.00 94.19 131 GLU A C 1
ATOM 969 O O . GLU A 1 131 ? -25.284 7.982 9.486 1.00 94.19 131 GLU A O 1
ATOM 974 N N . ASP A 1 132 ? -26.178 6.069 8.748 1.00 96.62 132 ASP A N 1
ATOM 975 C CA . ASP A 1 132 ? -26.003 5.372 10.015 1.00 96.62 132 ASP A CA 1
ATOM 976 C C . ASP A 1 132 ? -24.626 4.709 10.139 1.00 96.62 132 ASP A C 1
ATOM 978 O O . ASP A 1 132 ? -24.026 4.740 11.216 1.00 96.62 132 ASP A O 1
ATOM 982 N N . CYS A 1 133 ? -24.109 4.130 9.051 1.00 96.25 133 CYS A N 1
ATOM 983 C CA . CYS A 1 133 ? -22.872 3.349 9.051 1.00 96.25 133 CYS A CA 1
ATOM 984 C C . CYS A 1 133 ? -21.857 3.756 7.954 1.00 96.25 133 CYS A C 1
ATOM 986 O O . CYS A 1 133 ? -21.272 2.866 7.316 1.00 96.25 133 CYS A O 1
ATOM 988 N N . PRO A 1 134 ? -21.598 5.062 7.723 1.00 95.00 134 PRO A N 1
ATOM 989 C CA . PRO A 1 134 ? -20.754 5.502 6.616 1.00 95.00 134 PRO A CA 1
ATOM 990 C C . PRO A 1 134 ? -19.317 4.992 6.717 1.00 95.00 134 PRO A C 1
ATOM 992 O O . PRO A 1 134 ? -18.744 4.587 5.708 1.00 95.00 134 PRO A O 1
ATOM 995 N N . LYS A 1 135 ? -18.749 4.915 7.928 1.00 94.25 135 LYS A N 1
ATOM 996 C CA . LYS A 1 135 ? -17.412 4.345 8.149 1.00 94.25 135 LYS A CA 1
ATOM 997 C C . LYS A 1 135 ? -17.371 2.866 7.791 1.00 94.25 135 LYS A C 1
ATOM 999 O O . LYS A 1 135 ? -16.388 2.407 7.229 1.00 94.25 135 LYS A O 1
ATOM 1004 N N . THR A 1 136 ? -18.404 2.100 8.138 1.00 94.00 136 THR A N 1
ATOM 1005 C CA . THR A 1 136 ? -18.425 0.660 7.837 1.00 94.00 136 THR A CA 1
ATOM 1006 C C . THR A 1 136 ? -18.493 0.409 6.334 1.00 94.00 136 THR A C 1
ATOM 1008 O O . THR A 1 136 ? -17.820 -0.497 5.847 1.00 94.00 136 THR A O 1
ATOM 1011 N N . CYS A 1 137 ? -19.276 1.214 5.612 1.00 94.12 137 CYS A N 1
ATOM 1012 C CA . CYS A 1 137 ? -19.558 0.996 4.196 1.00 94.12 137 CYS A CA 1
ATOM 1013 C C . CYS A 1 137 ? -18.702 1.800 3.214 1.00 94.12 137 CYS A C 1
ATOM 1015 O O . CYS A 1 137 ? -18.869 1.627 2.009 1.00 94.12 137 CYS A O 1
ATOM 1017 N N . GLY A 1 138 ? -17.797 2.656 3.687 1.00 93.50 138 GLY A N 1
ATOM 1018 C CA . GLY A 1 138 ? -16.974 3.460 2.789 1.00 93.50 138 GLY A CA 1
ATOM 1019 C C . GLY A 1 138 ? -17.710 4.680 2.212 1.00 93.50 138 GLY A C 1
ATOM 1020 O O . GLY A 1 138 ? -17.468 5.069 1.073 1.00 93.50 138 GLY A O 1
ATOM 1021 N N . PHE A 1 139 ? -18.647 5.271 2.959 1.00 94.12 139 PHE A N 1
ATOM 1022 C CA . PHE A 1 139 ? -19.468 6.408 2.519 1.00 94.12 139 PHE A CA 1
ATOM 1023 C C . PHE A 1 139 ? -19.073 7.748 3.148 1.00 94.12 139 PHE A C 1
ATOM 1025 O O . PHE A 1 139 ? -19.812 8.722 3.041 1.00 94.12 139 PHE A O 1
ATOM 1032 N N . CYS A 1 140 ? -17.903 7.832 3.775 1.00 91.38 140 CYS A N 1
ATOM 1033 C CA . CYS A 1 140 ? -17.410 9.084 4.345 1.00 91.38 140 CYS A CA 1
ATOM 1034 C C . CYS A 1 140 ? -17.048 10.138 3.274 1.00 91.38 140 CYS A C 1
ATOM 1036 O O . CYS A 1 140 ? -17.006 11.322 3.591 1.00 91.38 140 CYS A O 1
ATOM 1038 N N . ASP A 1 141 ? -16.826 9.726 2.017 1.00 82.50 141 ASP A N 1
ATOM 1039 C CA . ASP A 1 141 ? -16.322 10.575 0.919 1.00 82.50 141 ASP A CA 1
ATOM 1040 C C . ASP A 1 141 ? -17.401 11.001 -0.098 1.00 82.50 141 ASP A C 1
ATOM 1042 O O . ASP A 1 141 ? -17.120 11.251 -1.268 1.00 82.50 141 ASP A O 1
ATOM 1046 N N . GLN A 1 142 ? -18.674 11.079 0.302 1.00 59.81 142 GLN A N 1
ATOM 1047 C CA . GLN A 1 142 ? -19.777 11.427 -0.614 1.00 59.81 142 GLN A CA 1
ATOM 1048 C C . GLN A 1 142 ? -19.838 12.915 -1.022 1.00 59.81 142 GLN A C 1
ATOM 1050 O O . GLN A 1 142 ? -20.913 13.492 -1.166 1.00 59.81 142 GLN A O 1
ATOM 1055 N N . GLY A 1 143 ? -18.672 13.528 -1.250 1.00 47.12 143 GLY A N 1
ATOM 1056 C CA . GLY A 1 143 ? -18.493 14.862 -1.819 1.00 47.12 143 GLY A CA 1
ATOM 1057 C C . GLY A 1 143 ? -17.910 14.903 -3.238 1.00 47.12 143 GLY A C 1
ATOM 1058 O O . GLY A 1 143 ? -17.926 15.974 -3.835 1.00 47.12 143 GLY A O 1
ATOM 1059 N N . VAL A 1 144 ? -17.426 13.797 -3.819 1.00 37.62 144 VAL A N 1
ATOM 1060 C CA . VAL A 1 144 ? -16.902 13.786 -5.203 1.00 37.62 144 VAL A CA 1
ATOM 1061 C C . VAL A 1 144 ? -17.051 12.407 -5.850 1.00 37.62 144 VAL A C 1
ATOM 1063 O O . VAL A 1 144 ? -16.458 11.431 -5.407 1.00 37.62 144 VAL A O 1
ATOM 1066 N N . MET A 1 145 ? -17.843 12.318 -6.924 1.00 41.88 145 MET A N 1
ATOM 1067 C CA . MET A 1 145 ? -18.045 11.081 -7.687 1.00 41.88 145 MET A CA 1
ATOM 1068 C C . MET A 1 145 ? -17.442 11.168 -9.098 1.00 41.88 145 MET A C 1
ATOM 1070 O O . MET A 1 145 ? -17.602 12.176 -9.781 1.00 41.88 145 MET A O 1
ATOM 1074 N N . LEU A 1 146 ? -16.943 10.002 -9.534 1.00 37.19 146 LEU A N 1
ATOM 1075 C CA . LEU A 1 146 ? -16.943 9.436 -10.894 1.00 37.19 146 LEU A CA 1
ATOM 1076 C C . LEU A 1 146 ? -15.720 9.720 -11.784 1.00 37.19 146 LEU A C 1
ATOM 1078 O O . LEU A 1 146 ? -15.522 10.854 -12.181 1.00 37.19 146 LEU A O 1
ATOM 1082 N N . PHE A 1 147 ? -14.984 8.666 -12.183 1.00 40.03 147 PHE A N 1
ATOM 1083 C CA . PHE A 1 147 ? -14.723 8.314 -13.596 1.00 40.03 147 PHE A CA 1
ATOM 1084 C C . PHE A 1 147 ? -14.069 6.914 -13.747 1.00 40.03 147 PHE A C 1
ATOM 1086 O O . PHE A 1 147 ? -12.919 6.690 -13.398 1.00 40.03 147 PHE A O 1
ATOM 1093 N N . ILE A 1 148 ? -14.901 5.977 -14.216 1.00 47.03 148 ILE A N 1
ATOM 1094 C CA . ILE A 1 148 ? -14.720 4.870 -15.184 1.00 47.03 148 ILE A CA 1
ATOM 1095 C C . ILE A 1 148 ? -13.296 4.321 -15.444 1.00 47.03 148 ILE A C 1
ATOM 1097 O O . ILE A 1 148 ? -12.429 5.023 -15.953 1.00 47.03 148 ILE A O 1
ATOM 1101 N N . LEU A 1 149 ? -13.144 2.998 -15.266 1.00 43.28 149 LEU A N 1
ATOM 1102 C CA . LEU A 1 149 ? -12.047 2.175 -15.794 1.00 43.28 149 LEU A CA 1
ATOM 1103 C C . LEU A 1 149 ? -12.493 1.384 -17.043 1.00 43.28 149 LEU A C 1
ATOM 1105 O O . LEU A 1 149 ? -13.461 0.628 -16.991 1.00 43.28 149 LEU A O 1
ATOM 1109 N N . LEU A 1 150 ? -11.726 1.506 -18.126 1.00 44.22 150 LEU A N 1
ATOM 1110 C CA . LEU A 1 150 ? -11.460 0.477 -19.146 1.00 44.22 150 LEU A CA 1
ATOM 1111 C C . LEU A 1 150 ? -9.938 0.549 -19.392 1.00 44.22 150 LEU A C 1
ATOM 1113 O O . LEU A 1 150 ? -9.384 1.638 -19.316 1.00 44.22 150 LEU A O 1
ATOM 1117 N N . PHE A 1 151 ? -9.190 -0.549 -19.525 1.00 41.28 151 PHE A N 1
ATOM 1118 C CA . PHE A 1 151 ? -9.019 -1.283 -20.781 1.00 41.28 151 PHE A CA 1
ATOM 1119 C C . PHE A 1 151 ? -8.506 -2.720 -20.569 1.00 41.28 151 PHE A C 1
ATOM 1121 O O . PHE A 1 151 ? -7.853 -3.042 -19.580 1.00 41.28 151 PHE A O 1
ATOM 1128 N N . LEU A 1 152 ? -8.816 -3.558 -21.561 1.00 37.16 152 LEU A N 1
ATOM 1129 C CA . LEU A 1 152 ? -8.433 -4.958 -21.726 1.00 37.16 152 LEU A CA 1
ATOM 1130 C C . LEU A 1 152 ? -7.200 -5.106 -22.643 1.00 37.16 152 LEU A C 1
ATOM 1132 O O . LEU A 1 152 ? -7.154 -4.499 -23.710 1.00 37.16 152 LEU A O 1
ATOM 1136 N N . SER A 1 153 ? -6.360 -6.083 -22.283 1.00 46.47 153 SER A N 1
ATOM 1137 C CA . SER A 1 153 ? -5.759 -7.144 -23.121 1.00 46.47 153 SER A CA 1
ATOM 1138 C C . SER A 1 153 ? -4.334 -7.046 -23.715 1.00 46.47 153 SER A C 1
ATOM 1140 O O . SER A 1 153 ? -3.956 -6.066 -24.343 1.00 46.47 153 SER A O 1
ATOM 1142 N N . LEU A 1 154 ? -3.692 -8.229 -23.609 1.00 38.22 154 LEU A N 1
ATOM 1143 C CA . LEU A 1 154 ? -2.723 -8.933 -24.475 1.00 38.22 154 LEU A CA 1
ATOM 1144 C C . LEU A 1 154 ? -1.214 -8.840 -24.166 1.00 38.22 154 LEU A C 1
ATOM 1146 O O . LEU A 1 154 ? -0.603 -7.781 -24.189 1.00 38.22 154 LEU A O 1
ATOM 1150 N N . ALA A 1 155 ? -0.651 -10.032 -23.923 1.00 43.53 155 ALA A N 1
ATOM 1151 C CA . ALA A 1 155 ? 0.753 -10.357 -23.685 1.00 43.53 155 ALA A CA 1
ATOM 1152 C C . ALA A 1 155 ? 1.471 -10.794 -24.979 1.00 43.53 155 ALA A C 1
ATOM 1154 O O . ALA A 1 155 ? 0.818 -11.260 -25.916 1.00 43.53 155 ALA A O 1
ATOM 1155 N N . CYS A 1 156 ? 2.806 -10.725 -24.983 1.00 32.94 156 CYS A N 1
ATOM 1156 C CA . CYS A 1 156 ? 3.680 -11.528 -25.843 1.00 32.94 156 CYS A CA 1
ATOM 1157 C C . CYS A 1 156 ? 5.020 -11.787 -25.129 1.00 32.94 156 CYS A C 1
ATOM 1159 O O . CYS A 1 156 ? 5.558 -10.875 -24.501 1.00 32.94 156 CYS A O 1
ATOM 1161 N N . ASP A 1 157 ? 5.522 -13.020 -25.239 1.00 44.38 157 ASP A N 1
ATOM 1162 C CA . ASP A 1 157 ? 6.825 -13.485 -24.747 1.00 44.38 157 ASP A CA 1
ATOM 1163 C C . ASP A 1 157 ? 7.962 -13.105 -25.718 1.00 44.38 157 ASP A C 1
ATOM 1165 O O . ASP A 1 157 ? 7.762 -13.105 -26.935 1.00 44.38 157 ASP A O 1
ATOM 1169 N N . ASP A 1 158 ? 9.135 -12.735 -25.197 1.00 46.03 158 ASP A N 1
ATOM 1170 C CA . ASP A 1 158 ? 10.347 -13.573 -25.060 1.00 46.03 158 ASP A CA 1
ATOM 1171 C C . ASP A 1 158 ? 11.632 -12.723 -24.976 1.00 46.03 158 ASP A C 1
ATOM 1173 O O . ASP A 1 158 ? 11.745 -11.613 -25.495 1.00 46.03 158 ASP A O 1
ATOM 1177 N N . VAL A 1 159 ? 12.596 -13.292 -24.255 1.00 50.00 159 VAL A N 1
ATOM 1178 C CA . VAL A 1 159 ? 13.773 -12.678 -23.628 1.00 50.00 159 VAL A CA 1
ATOM 1179 C C . VAL A 1 159 ? 14.841 -12.190 -24.610 1.00 50.00 159 VAL A C 1
ATOM 1181 O O . VAL A 1 159 ? 15.362 -12.961 -25.411 1.00 50.00 159 VAL A O 1
ATOM 1184 N N . GLN A 1 160 ? 15.333 -10.969 -24.377 1.00 51.47 160 GLN A N 1
ATOM 1185 C CA . GLN A 1 160 ? 16.737 -10.625 -24.601 1.00 51.47 160 GLN A CA 1
ATOM 1186 C C . GLN A 1 160 ? 17.202 -9.657 -23.503 1.00 51.47 160 GLN A C 1
ATOM 1188 O O . GLN A 1 160 ? 16.466 -8.748 -23.133 1.00 51.47 160 GLN A O 1
ATOM 1193 N N . ALA A 1 161 ? 18.408 -9.854 -22.965 1.00 56.84 161 ALA A N 1
ATOM 1194 C CA . ALA A 1 161 ? 18.969 -8.974 -21.942 1.00 56.84 161 ALA A CA 1
ATOM 1195 C C . ALA A 1 161 ? 19.256 -7.583 -22.541 1.00 56.84 161 ALA A C 1
ATOM 1197 O O . ALA A 1 161 ? 20.185 -7.416 -23.331 1.00 56.84 161 ALA A O 1
ATOM 1198 N N . GLY A 1 162 ? 18.410 -6.620 -22.183 1.00 59.44 162 GLY A N 1
ATOM 1199 C CA . GLY A 1 162 ? 18.430 -5.213 -22.577 1.00 59.44 162 GLY A CA 1
ATOM 1200 C C . GLY A 1 162 ? 17.168 -4.529 -22.041 1.00 59.44 162 GLY A C 1
ATOM 1201 O O . GLY A 1 162 ? 16.205 -5.211 -21.703 1.00 59.44 162 GLY A O 1
ATOM 1202 N N . ILE A 1 163 ? 17.164 -3.198 -21.924 1.00 62.66 163 ILE A N 1
ATOM 1203 C CA . ILE A 1 163 ? 15.991 -2.453 -21.437 1.00 62.66 163 ILE A CA 1
ATOM 1204 C C . ILE A 1 163 ? 14.773 -2.779 -22.327 1.00 62.66 163 ILE A C 1
ATOM 1206 O O . ILE A 1 163 ? 14.793 -2.500 -23.526 1.00 62.66 163 ILE A O 1
ATOM 1210 N N . THR A 1 164 ? 13.722 -3.363 -21.744 1.00 70.25 164 THR A N 1
ATOM 1211 C CA . THR A 1 164 ? 12.501 -3.779 -22.461 1.00 70.25 164 THR A CA 1
ATOM 1212 C C . THR A 1 164 ? 11.546 -2.611 -22.732 1.00 70.25 164 THR A C 1
ATOM 1214 O O . THR A 1 164 ? 10.857 -2.593 -23.752 1.00 70.25 164 THR A O 1
ATOM 1217 N N . ASP A 1 165 ? 11.553 -1.598 -21.862 1.00 71.00 165 ASP A N 1
ATOM 1218 C CA . ASP A 1 165 ? 10.834 -0.335 -22.028 1.00 71.00 165 ASP A CA 1
ATOM 1219 C C . ASP A 1 165 ? 11.773 0.781 -22.513 1.00 71.00 165 ASP A C 1
ATOM 1221 O O . ASP A 1 165 ? 12.560 1.341 -21.752 1.00 71.00 165 ASP A O 1
ATOM 1225 N N . LEU A 1 166 ? 11.676 1.139 -23.794 1.00 81.62 166 LEU A N 1
ATOM 1226 C CA . LEU A 1 166 ? 12.547 2.147 -24.406 1.00 81.62 166 LEU A CA 1
ATOM 1227 C C . LEU A 1 166 ? 12.175 3.594 -24.044 1.00 81.62 166 LEU A C 1
ATOM 1229 O O . LEU A 1 166 ? 12.857 4.530 -24.481 1.00 81.62 166 LEU A O 1
ATOM 1233 N N . ASN A 1 167 ? 11.123 3.814 -23.252 1.00 81.88 167 ASN A N 1
ATOM 1234 C CA . ASN A 1 167 ? 10.781 5.151 -22.785 1.00 81.88 167 ASN A CA 1
ATOM 1235 C C . ASN A 1 167 ? 11.926 5.759 -21.961 1.00 81.88 167 ASN A C 1
ATOM 1237 O O . ASN A 1 167 ? 12.533 5.121 -21.103 1.00 81.88 167 ASN A O 1
ATOM 1241 N N . CYS A 1 168 ? 12.224 7.034 -22.228 1.00 85.44 168 CYS A N 1
ATOM 1242 C CA . CYS A 1 168 ? 13.320 7.770 -21.592 1.00 85.44 168 CYS A CA 1
ATOM 1243 C C . CYS A 1 168 ? 14.710 7.127 -21.783 1.00 85.44 168 CYS A C 1
ATOM 1245 O O . CYS A 1 168 ? 15.587 7.308 -20.938 1.00 85.44 168 CYS A O 1
ATOM 1247 N N . THR A 1 169 ? 14.940 6.419 -22.893 1.00 88.94 169 THR A N 1
ATOM 1248 C CA . THR A 1 169 ? 16.266 5.908 -23.280 1.00 88.94 169 THR A CA 1
ATOM 1249 C C . THR A 1 169 ? 16.789 6.579 -24.551 1.00 88.94 169 THR A C 1
ATOM 1251 O O . THR A 1 169 ? 16.025 7.087 -25.369 1.00 88.94 169 THR A O 1
ATOM 1254 N N . ASN A 1 170 ? 18.111 6.584 -24.713 1.00 90.12 170 ASN A N 1
ATOM 1255 C CA . ASN A 1 170 ? 18.811 6.943 -25.939 1.00 90.12 170 ASN A CA 1
ATOM 1256 C C . ASN A 1 170 ? 19.611 5.734 -26.431 1.00 90.12 170 ASN A C 1
ATOM 1258 O O . ASN A 1 170 ? 20.176 4.989 -25.631 1.00 90.12 170 ASN A O 1
ATOM 1262 N N . PHE A 1 171 ? 19.712 5.571 -27.748 1.00 88.88 171 PHE A N 1
ATOM 1263 C CA . PHE A 1 171 ? 20.575 4.556 -28.345 1.00 88.88 171 PHE A CA 1
ATOM 1264 C C . PHE A 1 171 ? 22.001 5.105 -28.483 1.00 88.88 171 PHE A C 1
ATOM 1266 O O . PHE A 1 171 ? 22.233 6.035 -29.258 1.00 88.88 171 PHE A O 1
ATOM 1273 N N . VAL A 1 172 ? 22.946 4.558 -27.714 1.00 88.62 172 VAL A N 1
ATOM 1274 C CA . VAL A 1 172 ? 24.343 5.016 -27.649 1.00 88.62 172 VAL A CA 1
ATOM 1275 C C . VAL A 1 172 ? 25.269 3.807 -27.742 1.00 88.62 172 VAL A C 1
ATOM 1277 O O . VAL A 1 172 ? 25.134 2.864 -26.970 1.00 88.62 172 VAL A O 1
ATOM 1280 N N . ASP A 1 173 ? 26.211 3.831 -28.688 1.00 87.44 173 ASP A N 1
ATOM 1281 C CA . ASP A 1 173 ? 27.218 2.775 -28.890 1.00 87.44 173 ASP A CA 1
ATOM 1282 C C . ASP A 1 173 ? 26.644 1.353 -29.061 1.00 87.44 173 ASP A C 1
ATOM 1284 O O . ASP A 1 173 ? 27.251 0.367 -28.651 1.00 87.44 173 ASP A O 1
ATOM 1288 N N . GLY A 1 174 ? 25.472 1.230 -29.693 1.00 85.44 174 GLY A N 1
ATOM 1289 C CA . GLY A 1 174 ? 24.859 -0.070 -29.991 1.00 85.44 174 GLY A CA 1
ATOM 1290 C C . GLY A 1 174 ? 23.944 -0.626 -28.895 1.00 85.44 174 GLY A C 1
ATOM 1291 O O . GLY A 1 174 ? 23.398 -1.712 -29.079 1.00 85.44 174 GLY A O 1
ATOM 1292 N N . VAL A 1 175 ? 23.744 0.107 -27.796 1.00 86.50 175 VAL A N 1
ATOM 1293 C CA . VAL A 1 175 ? 22.881 -0.284 -26.669 1.00 86.50 175 VAL A CA 1
ATOM 1294 C C . VAL A 1 175 ? 21.931 0.853 -26.275 1.00 86.50 175 VAL A C 1
ATOM 1296 O O . VAL A 1 175 ? 22.231 2.034 -26.473 1.00 86.50 175 VAL A O 1
ATOM 1299 N N . PHE A 1 176 ? 20.764 0.515 -25.722 1.00 86.94 176 PHE A N 1
ATOM 1300 C CA . PHE A 1 176 ? 19.854 1.505 -25.139 1.00 86.94 176 PHE A CA 1
ATOM 1301 C C . PHE A 1 176 ? 20.294 1.843 -23.719 1.00 86.94 176 PHE A C 1
ATOM 1303 O O . PHE A 1 176 ? 20.501 0.952 -22.899 1.00 86.94 176 PHE A O 1
ATOM 1310 N N . LYS A 1 177 ? 20.422 3.139 -23.432 1.00 90.19 177 LYS A N 1
ATOM 1311 C CA . LYS A 1 177 ? 20.807 3.651 -22.116 1.00 90.19 177 LYS A CA 1
ATOM 1312 C C . LYS A 1 177 ? 19.825 4.707 -21.643 1.00 90.19 177 LYS A C 1
ATOM 1314 O O . LYS A 1 177 ? 19.306 5.461 -22.465 1.00 90.19 177 LYS A O 1
ATOM 1319 N N . TYR A 1 178 ? 19.597 4.822 -20.338 1.00 88.00 178 TYR A N 1
ATOM 1320 C CA . TYR A 1 178 ? 18.703 5.859 -19.813 1.00 88.00 178 TYR A CA 1
ATOM 1321 C C . TYR A 1 178 ? 19.192 7.271 -20.157 1.00 88.00 178 TYR A C 1
ATOM 1323 O O . TYR A 1 178 ? 20.343 7.639 -19.906 1.00 88.00 178 TYR A O 1
ATOM 1331 N N . ALA A 1 179 ? 18.289 8.064 -20.728 1.00 89.31 179 ALA A N 1
ATOM 1332 C CA . ALA A 1 179 ? 18.493 9.469 -21.036 1.00 89.31 179 ALA A CA 1
ATOM 1333 C C . ALA A 1 179 ? 18.452 10.318 -19.758 1.00 89.31 179 ALA A C 1
ATOM 1335 O O . ALA A 1 179 ? 17.933 9.901 -18.724 1.00 89.31 179 ALA A O 1
ATOM 1336 N N . GLU A 1 180 ? 18.942 11.556 -19.829 1.00 90.06 180 GLU A N 1
ATOM 1337 C CA . GLU A 1 180 ? 18.857 12.501 -18.706 1.00 90.06 180 GLU A CA 1
ATOM 1338 C C . GLU A 1 180 ? 17.399 12.739 -18.266 1.00 90.06 180 GLU A C 1
ATOM 1340 O O . GLU A 1 180 ? 17.119 12.894 -17.077 1.00 90.06 180 GLU A O 1
ATOM 1345 N N . SER A 1 181 ? 16.446 12.666 -19.203 1.00 86.12 181 SER A N 1
ATOM 1346 C CA . SER A 1 181 ? 15.009 12.746 -18.919 1.00 86.12 181 SER A CA 1
ATOM 1347 C C . SER A 1 181 ? 14.476 11.627 -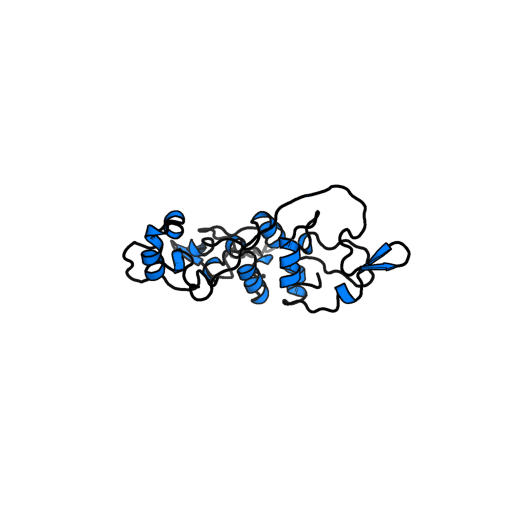18.018 1.00 86.12 181 SER A C 1
ATOM 1349 O O . SER A 1 181 ? 13.420 11.803 -17.418 1.00 86.12 181 SER A O 1
ATOM 1351 N N . ALA A 1 182 ? 15.186 10.503 -17.882 1.00 83.88 182 ALA A N 1
ATOM 1352 C CA . ALA A 1 182 ? 14.802 9.428 -16.969 1.00 83.88 182 ALA A CA 1
ATOM 1353 C C . ALA A 1 182 ? 15.051 9.785 -15.493 1.00 83.88 182 ALA A C 1
ATOM 1355 O O . ALA A 1 182 ? 14.386 9.247 -14.614 1.00 83.88 182 ALA A O 1
ATOM 1356 N N . VAL A 1 183 ? 15.997 10.690 -15.214 1.00 87.06 183 VAL A N 1
ATOM 1357 C CA . VAL A 1 183 ? 16.470 10.985 -13.848 1.00 87.06 183 VAL A CA 1
ATOM 1358 C C . VAL A 1 183 ? 16.308 12.454 -13.440 1.00 87.06 183 VAL A C 1
ATOM 1360 O O . VAL A 1 183 ? 16.501 12.795 -12.272 1.00 87.06 183 VAL A O 1
ATOM 1363 N N . ASN A 1 184 ? 15.924 13.335 -14.370 1.00 84.19 184 ASN A N 1
ATOM 1364 C CA . ASN A 1 184 ? 15.831 14.783 -14.143 1.00 84.19 184 ASN A CA 1
ATOM 1365 C C . ASN A 1 184 ? 14.540 15.261 -13.443 1.00 84.19 184 ASN A C 1
ATOM 1367 O O . ASN A 1 184 ? 14.362 16.463 -13.233 1.00 84.19 184 ASN A O 1
ATOM 1371 N N . CYS A 1 185 ? 13.638 14.353 -13.065 1.00 82.06 185 CYS A N 1
ATOM 1372 C CA . CYS A 1 185 ? 12.455 14.672 -12.263 1.00 82.06 185 CYS A CA 1
ATOM 1373 C C . CYS A 1 185 ? 12.781 14.660 -10.755 1.00 82.06 185 CYS A C 1
ATOM 1375 O O . CYS A 1 185 ? 13.928 14.484 -10.364 1.00 82.06 185 CYS A O 1
ATOM 1377 N N . ARG A 1 186 ? 11.807 14.891 -9.863 1.00 86.12 186 ARG A N 1
ATOM 1378 C CA .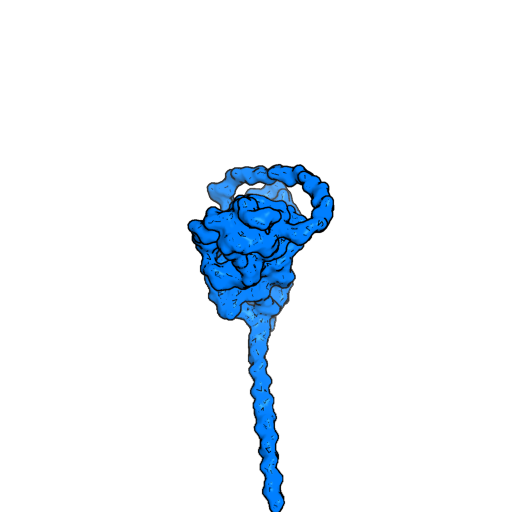 ARG A 1 186 ? 11.968 14.668 -8.410 1.00 86.12 186 ARG A CA 1
ATOM 1379 C C . ARG A 1 186 ? 11.024 13.566 -7.953 1.00 86.12 186 ARG A C 1
ATOM 1381 O O . ARG A 1 186 ? 9.874 13.550 -8.385 1.00 86.12 186 ARG A O 1
ATOM 1388 N N . ASN A 1 187 ? 11.497 12.701 -7.055 1.00 90.31 187 ASN A N 1
ATOM 1389 C CA . ASN A 1 187 ? 10.622 11.761 -6.366 1.00 90.31 187 ASN A CA 1
ATOM 1390 C C . ASN A 1 187 ? 9.610 12.525 -5.500 1.00 90.31 187 ASN A C 1
ATOM 1392 O O . ASN A 1 187 ? 9.918 13.599 -4.971 1.00 90.31 187 ASN A O 1
ATOM 1396 N N . LYS A 1 188 ? 8.384 11.999 -5.398 1.00 91.06 188 LYS A N 1
ATOM 1397 C CA . LYS A 1 188 ? 7.319 12.588 -4.571 1.00 91.06 188 LYS A CA 1
ATOM 1398 C C . LYS A 1 188 ? 7.465 12.191 -3.097 1.00 91.06 188 LYS A C 1
ATOM 1400 O O . LYS A 1 188 ? 6.988 12.923 -2.231 1.00 91.06 188 LYS A O 1
ATOM 1405 N N . ILE A 1 189 ? 8.147 11.079 -2.819 1.00 91.81 189 ILE A N 1
ATOM 1406 C CA . ILE A 1 189 ? 8.688 10.729 -1.497 1.00 91.81 189 ILE A CA 1
ATOM 1407 C C . ILE A 1 189 ? 10.222 10.831 -1.516 1.00 91.81 189 ILE A C 1
ATOM 1409 O O . ILE A 1 189 ? 10.821 11.063 -2.564 1.00 91.81 189 ILE A O 1
ATOM 1413 N N . SER A 1 190 ? 10.868 10.722 -0.356 1.00 93.50 190 SER A N 1
ATOM 1414 C CA . SER A 1 190 ? 12.327 10.792 -0.252 1.00 93.50 190 SER A CA 1
ATOM 1415 C C . SER A 1 190 ? 12.997 9.662 -1.038 1.00 93.50 190 SER A C 1
ATOM 1417 O O . SER A 1 190 ? 12.453 8.563 -1.134 1.00 93.50 190 SER A O 1
ATOM 1419 N N . ASP A 1 191 ? 14.204 9.905 -1.555 1.00 91.25 191 ASP A N 1
ATOM 1420 C CA . ASP A 1 191 ? 14.957 8.877 -2.285 1.00 91.25 191 ASP A CA 1
ATOM 1421 C C . ASP A 1 191 ? 15.193 7.629 -1.408 1.00 91.25 191 ASP A C 1
ATOM 1423 O O . ASP A 1 191 ? 15.076 6.508 -1.889 1.00 91.25 191 ASP A O 1
ATOM 1427 N N . ALA A 1 192 ? 15.401 7.803 -0.096 1.00 93.31 192 ALA A N 1
ATOM 1428 C CA . ALA A 1 192 ? 15.500 6.694 0.857 1.00 93.31 192 ALA A CA 1
ATOM 1429 C C . ALA A 1 192 ? 14.199 5.872 0.951 1.00 93.31 192 ALA A C 1
ATOM 1431 O O . ALA A 1 192 ? 14.241 4.644 0.919 1.00 93.31 192 ALA A O 1
ATOM 1432 N N . ASN A 1 193 ? 13.040 6.533 1.006 1.00 93.88 193 ASN A N 1
ATOM 1433 C CA . ASN A 1 193 ? 11.740 5.856 1.035 1.00 93.88 193 ASN A CA 1
ATOM 1434 C C . ASN A 1 193 ? 11.411 5.190 -0.308 1.00 93.88 193 ASN A C 1
ATOM 1436 O O . ASN A 1 193 ? 10.791 4.128 -0.332 1.00 93.88 193 ASN A O 1
ATOM 1440 N N . CYS A 1 194 ? 11.875 5.760 -1.421 1.00 92.69 194 CYS A N 1
ATOM 1441 C CA . CYS A 1 194 ? 11.788 5.117 -2.726 1.00 92.69 194 CYS A CA 1
ATOM 1442 C C . CYS A 1 194 ? 12.592 3.819 -2.777 1.00 92.69 194 CYS A C 1
ATOM 1444 O O . CYS A 1 194 ? 12.077 2.815 -3.257 1.00 92.69 194 CYS A O 1
ATOM 1446 N N . LEU A 1 195 ? 13.806 3.797 -2.225 1.00 92.88 195 LEU A N 1
ATOM 1447 C CA . LEU A 1 195 ? 14.616 2.577 -2.162 1.00 92.88 195 LEU A CA 1
ATOM 1448 C C . LEU A 1 195 ? 13.991 1.503 -1.254 1.00 92.88 195 LEU A C 1
ATOM 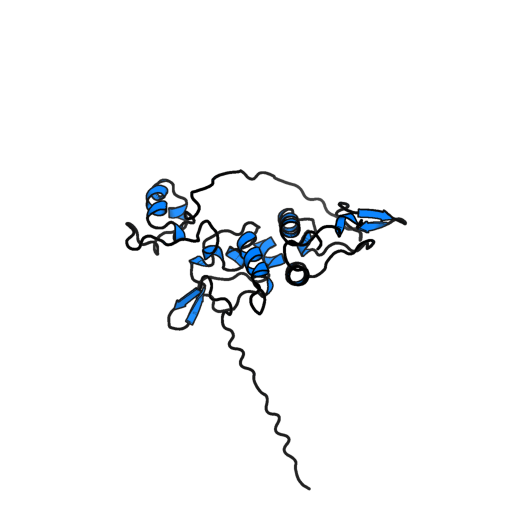1450 O O . LEU A 1 195 ? 14.167 0.319 -1.511 1.00 92.88 195 LEU A O 1
ATOM 1454 N N . ILE A 1 196 ? 13.203 1.872 -0.239 1.00 92.75 196 ILE A N 1
ATOM 1455 C CA . ILE A 1 196 ? 12.451 0.893 0.570 1.00 92.75 196 ILE A CA 1
ATOM 1456 C C . ILE A 1 196 ? 11.381 0.175 -0.271 1.00 92.75 196 ILE A C 1
ATOM 1458 O O . ILE A 1 196 ? 11.198 -1.039 -0.149 1.00 92.75 196 ILE A O 1
ATOM 1462 N N . LEU A 1 197 ? 10.673 0.910 -1.134 1.00 91.75 197 LEU A N 1
ATOM 1463 C CA . LEU A 1 197 ? 9.607 0.346 -1.965 1.00 91.75 197 LEU A CA 1
ATOM 1464 C C . LEU A 1 197 ? 10.147 -0.363 -3.208 1.00 91.75 197 LEU A C 1
ATOM 1466 O O . LEU A 1 197 ? 9.707 -1.469 -3.504 1.00 91.75 197 LEU A O 1
ATOM 1470 N N 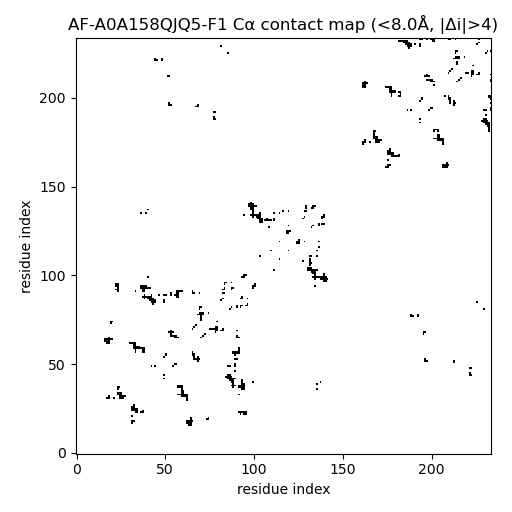. TYR A 1 198 ? 11.104 0.251 -3.899 1.00 92.31 198 TYR A N 1
ATOM 1471 C CA . TYR A 1 198 ? 11.524 -0.119 -5.253 1.00 92.31 198 TYR A CA 1
ATOM 1472 C C . TYR A 1 198 ? 12.959 -0.657 -5.343 1.00 92.31 198 TYR A C 1
ATOM 1474 O O . TYR A 1 198 ? 13.381 -1.081 -6.414 1.00 92.31 198 TYR A O 1
ATOM 1482 N N . GLU A 1 199 ? 13.686 -0.694 -4.220 1.00 90.75 199 GLU A N 1
ATOM 1483 C CA . GLU A 1 199 ? 15.043 -1.243 -4.036 1.00 90.75 199 GLU A CA 1
ATOM 1484 C C . GLU A 1 199 ? 16.174 -0.501 -4.748 1.00 90.75 199 GLU A C 1
ATOM 1486 O O . GLU A 1 199 ? 17.149 -0.131 -4.097 1.00 90.75 199 GLU A O 1
ATOM 1491 N N . ALA A 1 200 ? 16.073 -0.293 -6.059 1.00 87.00 200 ALA A N 1
ATOM 1492 C CA . ALA A 1 200 ? 17.117 0.312 -6.875 1.00 87.00 200 ALA A CA 1
ATOM 1493 C C . ALA A 1 200 ? 16.534 1.394 -7.784 1.00 87.00 200 ALA A C 1
ATOM 1495 O O . ALA A 1 200 ? 15.457 1.221 -8.350 1.00 87.00 200 ALA A O 1
ATOM 1496 N N . ALA A 1 201 ? 17.265 2.500 -7.923 1.00 86.06 201 ALA A N 1
ATOM 1497 C CA . ALA A 1 201 ? 16.929 3.557 -8.867 1.00 86.06 201 ALA A CA 1
ATOM 1498 C C . ALA A 1 201 ? 17.679 3.379 -10.189 1.00 86.06 201 ALA A C 1
ATOM 1500 O O . ALA A 1 201 ? 18.769 2.804 -10.213 1.00 86.06 201 ALA A O 1
ATOM 1501 N N . VAL A 1 202 ? 17.119 3.909 -11.278 1.00 87.56 202 VAL A N 1
ATOM 1502 C CA . VAL A 1 202 ? 17.840 3.988 -12.552 1.00 87.56 202 VAL A CA 1
ATOM 1503 C C . VAL A 1 202 ? 18.881 5.100 -12.523 1.00 87.56 202 VAL A C 1
ATOM 1505 O O . VAL A 1 202 ? 18.693 6.154 -11.912 1.00 87.56 202 VAL A O 1
ATOM 1508 N N . GLU A 1 203 ? 19.978 4.880 -13.237 1.00 89.00 203 GLU A N 1
ATOM 1509 C CA . GLU A 1 203 ? 21.064 5.844 -13.361 1.00 89.00 203 GLU A CA 1
ATOM 1510 C C . GLU A 1 203 ? 21.220 6.291 -14.814 1.00 89.00 203 GLU A C 1
ATOM 1512 O O . GLU A 1 203 ? 21.083 5.500 -15.753 1.00 89.00 203 GLU A O 1
ATOM 1517 N N . TYR A 1 204 ? 21.535 7.573 -15.006 1.00 90.00 204 TYR A N 1
ATOM 1518 C CA . TYR A 1 204 ? 21.821 8.123 -16.327 1.00 90.00 204 TYR A CA 1
ATOM 1519 C C . TYR A 1 204 ? 22.929 7.326 -17.022 1.00 90.00 204 TYR A C 1
ATOM 1521 O O . TYR A 1 204 ? 23.952 7.014 -16.414 1.00 90.00 204 TYR A O 1
ATOM 1529 N N . ASN A 1 205 ? 22.749 7.062 -18.318 1.00 89.56 205 ASN A N 1
ATOM 1530 C CA . ASN A 1 205 ? 23.735 6.383 -19.155 1.00 89.56 205 ASN A CA 1
ATOM 1531 C C . ASN A 1 205 ? 24.057 4.940 -18.703 1.00 89.56 205 ASN A C 1
ATOM 1533 O O . ASN A 1 205 ? 25.144 4.432 -18.984 1.00 89.56 205 ASN A O 1
ATOM 1537 N N . THR A 1 206 ? 23.110 4.274 -18.034 1.00 89.00 206 THR A N 1
ATOM 1538 C CA . THR A 1 206 ? 23.170 2.837 -17.716 1.00 89.00 206 THR A CA 1
ATOM 1539 C C . THR A 1 206 ? 22.197 2.030 -18.573 1.00 89.00 206 THR A C 1
ATOM 1541 O O . THR A 1 206 ? 21.230 2.577 -19.102 1.00 89.00 206 THR A O 1
ATOM 1544 N N . GLU A 1 207 ? 22.485 0.737 -18.732 1.00 85.69 207 GLU A N 1
ATOM 1545 C CA . GLU A 1 207 ? 21.759 -0.202 -19.607 1.00 85.69 207 GLU A CA 1
ATOM 1546 C C . GLU A 1 207 ? 20.992 -1.289 -18.834 1.00 85.69 207 GLU A C 1
ATOM 1548 O O . GLU A 1 207 ? 20.362 -2.157 -19.436 1.00 85.69 207 GLU A O 1
ATOM 1553 N N . ASN A 1 208 ? 21.045 -1.252 -17.499 1.00 83.94 208 ASN A N 1
ATOM 1554 C CA . ASN A 1 208 ? 20.358 -2.225 -16.659 1.00 83.94 208 ASN A CA 1
ATOM 1555 C C . ASN A 1 208 ? 18.844 -2.020 -16.730 1.00 83.94 208 ASN A C 1
ATOM 1557 O O . ASN A 1 208 ? 18.345 -0.893 -16.690 1.00 83.94 208 ASN A O 1
ATOM 1561 N N . GLU A 1 209 ? 18.104 -3.122 -16.781 1.00 80.75 209 GLU A N 1
ATOM 1562 C CA . GLU A 1 209 ? 16.653 -3.068 -16.681 1.00 80.75 209 GLU A CA 1
ATOM 1563 C C . GLU A 1 209 ? 16.231 -2.488 -15.322 1.00 80.75 209 GLU A C 1
ATOM 1565 O O . GLU A 1 209 ? 16.910 -2.656 -14.303 1.00 80.75 209 GLU A O 1
ATOM 1570 N N . ARG A 1 210 ? 15.115 -1.757 -15.323 1.00 84.50 210 ARG A N 1
ATOM 1571 C CA . ARG A 1 210 ? 14.540 -1.181 -14.106 1.00 84.50 210 ARG A CA 1
ATOM 1572 C C . ARG A 1 210 ? 14.138 -2.298 -13.141 1.00 84.50 210 ARG A C 1
ATOM 1574 O O . ARG A 1 210 ? 13.820 -3.407 -13.569 1.00 84.50 210 ARG A O 1
ATOM 1581 N N . ASN A 1 211 ? 14.109 -2.014 -11.838 1.00 88.62 211 ASN A N 1
ATOM 1582 C CA . ASN A 1 211 ? 13.658 -3.008 -10.867 1.00 88.62 211 ASN A CA 1
ATOM 1583 C C . ASN A 1 211 ? 12.225 -3.470 -11.203 1.00 88.62 211 ASN A C 1
ATOM 1585 O O . ASN A 1 211 ? 11.354 -2.656 -11.520 1.00 88.62 211 ASN A O 1
ATOM 1589 N N . ALA A 1 212 ? 11.965 -4.776 -11.099 1.00 87.31 212 ALA A N 1
ATOM 1590 C CA . ALA A 1 212 ? 10.655 -5.357 -11.390 1.00 87.31 212 ALA A CA 1
ATOM 1591 C C . ALA A 1 212 ? 9.530 -4.784 -10.505 1.00 87.31 212 ALA A C 1
ATOM 1593 O O . ALA A 1 212 ? 8.366 -4.853 -10.879 1.00 87.31 212 ALA A O 1
ATOM 1594 N N . LYS A 1 213 ? 9.845 -4.168 -9.362 1.00 88.50 213 LYS A N 1
ATOM 1595 C CA . LYS A 1 213 ? 8.877 -3.433 -8.538 1.00 88.50 213 LYS A CA 1
ATOM 1596 C C . LYS A 1 213 ? 8.400 -2.125 -9.175 1.00 88.50 213 LYS A C 1
ATOM 1598 O O . LYS A 1 213 ? 7.295 -1.689 -8.876 1.00 88.50 213 LYS A O 1
ATOM 1603 N N . CYS A 1 214 ? 9.198 -1.507 -10.044 1.00 81.69 214 CYS A N 1
ATOM 1604 C CA . CYS A 1 214 ? 8.829 -0.272 -10.742 1.00 81.69 214 CYS A CA 1
ATOM 1605 C C . CYS A 1 214 ? 7.977 -0.534 -11.983 1.00 81.69 214 CYS A C 1
ATOM 1607 O O . CYS A 1 214 ? 7.169 0.306 -12.362 1.00 81.69 214 CYS A O 1
ATOM 1609 N N . GLY A 1 215 ? 8.207 -1.666 -12.650 1.00 75.12 215 GLY A N 1
ATOM 1610 C CA . GLY A 1 215 ? 7.638 -1.932 -13.967 1.00 75.12 215 GLY A CA 1
ATOM 1611 C C . GLY A 1 215 ? 6.872 -3.237 -14.078 1.00 75.12 215 GLY A C 1
ATOM 1612 O O . GLY A 1 215 ? 5.935 -3.282 -14.850 1.00 75.12 215 GLY A O 1
ATOM 1613 N N . GLY A 1 216 ? 7.208 -4.269 -13.306 1.00 69.81 216 GLY A N 1
ATOM 1614 C CA . GLY A 1 216 ? 6.876 -5.662 -13.612 1.00 69.81 216 GLY A CA 1
ATOM 1615 C C . GLY A 1 216 ? 7.801 -6.246 -14.688 1.00 69.81 216 GLY A C 1
ATOM 1616 O O . GLY A 1 216 ? 8.409 -5.512 -15.463 1.00 69.81 216 GLY A O 1
ATOM 1617 N N . ASN A 1 217 ? 7.914 -7.574 -14.738 1.00 71.25 217 ASN A N 1
ATOM 1618 C CA . ASN A 1 217 ? 8.469 -8.284 -15.892 1.00 71.25 217 ASN A CA 1
ATOM 1619 C C . ASN A 1 217 ? 7.562 -9.494 -16.208 1.00 71.25 217 ASN A C 1
ATOM 1621 O O . ASN A 1 217 ? 7.608 -10.478 -15.461 1.00 71.25 217 ASN A O 1
ATOM 1625 N N . PRO A 1 218 ? 6.693 -9.417 -17.239 1.00 74.81 218 PRO A N 1
ATOM 1626 C CA . PRO A 1 218 ? 6.525 -8.302 -18.184 1.00 74.81 218 PRO A CA 1
ATOM 1627 C C . PRO A 1 218 ? 5.931 -7.037 -17.526 1.00 74.81 218 PRO A C 1
ATOM 1629 O O . PRO A 1 218 ? 5.407 -7.129 -16.412 1.00 74.81 218 PRO A O 1
ATOM 1632 N N . PRO A 1 219 ? 5.984 -5.866 -18.194 1.00 78.88 219 PRO A N 1
ATOM 1633 C CA . PRO A 1 219 ? 5.469 -4.626 -17.630 1.00 78.88 219 PRO A CA 1
ATOM 1634 C C . PRO A 1 219 ? 3.989 -4.700 -17.205 1.00 78.88 219 PRO A C 1
ATOM 1636 O O . PRO A 1 219 ? 3.116 -5.026 -18.009 1.00 78.88 219 PRO A O 1
ATOM 1639 N N . ASP A 1 220 ? 3.699 -4.356 -15.950 1.00 88.38 220 ASP A N 1
ATOM 1640 C CA . ASP A 1 220 ? 2.365 -4.231 -15.367 1.00 88.38 220 ASP A CA 1
ATOM 1641 C C . ASP A 1 220 ? 1.985 -2.740 -15.235 1.00 88.38 220 ASP A C 1
ATOM 1643 O O . ASP A 1 220 ? 2.643 -1.987 -14.505 1.00 88.38 220 ASP A O 1
ATOM 1647 N N . PRO A 1 221 ? 0.898 -2.285 -15.887 1.00 87.69 221 PRO A N 1
ATOM 1648 C CA . PRO A 1 221 ? 0.496 -0.880 -15.866 1.00 87.69 221 PRO A CA 1
ATOM 1649 C C . PRO A 1 221 ? 0.231 -0.303 -14.468 1.00 87.69 221 PRO A C 1
ATOM 1651 O O . PRO A 1 221 ? 0.407 0.896 -14.264 1.00 87.69 221 PRO A O 1
ATOM 1654 N N . GLN A 1 222 ? -0.202 -1.118 -13.499 1.00 90.62 222 GLN A N 1
ATOM 1655 C CA . GLN A 1 222 ? -0.462 -0.654 -12.137 1.00 90.62 222 GLN A CA 1
ATOM 1656 C C . GLN A 1 222 ? 0.838 -0.420 -11.365 1.00 90.62 222 GLN A C 1
ATOM 1658 O O . GLN A 1 222 ? 0.916 0.558 -10.624 1.00 90.62 222 GLN A O 1
ATOM 1663 N N . LEU A 1 223 ? 1.854 -1.275 -11.550 1.00 89.62 223 LEU A N 1
ATOM 1664 C CA . LEU A 1 223 ? 3.188 -1.063 -10.969 1.00 89.62 223 LEU A CA 1
ATOM 1665 C C . LEU A 1 223 ? 3.852 0.178 -11.571 1.00 89.62 223 LEU A C 1
ATOM 1667 O O . LEU A 1 223 ? 4.308 1.042 -10.823 1.00 89.62 223 LEU A O 1
ATOM 1671 N N . VAL A 1 224 ? 3.797 0.319 -12.899 1.00 88.44 224 VAL A N 1
ATOM 1672 C CA . VAL A 1 224 ? 4.311 1.503 -13.607 1.00 88.44 224 VAL A CA 1
ATOM 1673 C C . VAL A 1 224 ? 3.642 2.776 -13.091 1.00 88.44 224 VAL A C 1
ATOM 1675 O O . VAL A 1 224 ? 4.322 3.739 -12.730 1.00 88.44 224 VAL A O 1
ATOM 1678 N N . GLN A 1 225 ? 2.309 2.788 -13.000 1.00 90.06 225 GLN A N 1
ATOM 1679 C CA . GLN A 1 225 ? 1.584 3.963 -12.526 1.00 90.06 225 GLN A CA 1
ATOM 1680 C C . GLN A 1 225 ? 1.895 4.274 -11.055 1.00 90.06 225 GLN A C 1
ATOM 1682 O O . GLN A 1 225 ? 2.088 5.439 -10.712 1.00 90.06 225 GLN A O 1
ATOM 1687 N N . ALA A 1 226 ? 2.015 3.260 -10.192 1.00 90.75 226 ALA A N 1
ATOM 1688 C CA . ALA A 1 226 ? 2.403 3.452 -8.795 1.00 90.75 226 ALA A CA 1
ATOM 1689 C C . ALA A 1 226 ? 3.811 4.052 -8.660 1.00 90.75 226 ALA A C 1
ATOM 1691 O O . ALA A 1 226 ? 4.002 4.983 -7.869 1.00 90.75 226 ALA A O 1
ATOM 1692 N N . ALA A 1 227 ? 4.772 3.587 -9.467 1.00 89.50 227 ALA A N 1
ATOM 1693 C CA . ALA A 1 227 ? 6.125 4.132 -9.511 1.00 89.50 227 ALA A CA 1
ATOM 1694 C C . ALA A 1 227 ? 6.120 5.592 -9.985 1.00 89.50 227 ALA A C 1
ATOM 1696 O O . ALA A 1 227 ? 6.668 6.453 -9.302 1.00 89.50 227 ALA A O 1
ATOM 1697 N N . ILE A 1 228 ? 5.405 5.920 -11.065 1.00 88.12 228 ILE A N 1
ATOM 1698 C CA . ILE A 1 228 ? 5.234 7.309 -11.534 1.00 88.12 228 ILE A CA 1
ATOM 1699 C C . ILE A 1 228 ? 4.607 8.189 -10.442 1.00 88.12 228 ILE A C 1
ATOM 1701 O O . ILE A 1 228 ? 5.013 9.339 -10.232 1.00 88.12 228 ILE A O 1
ATOM 1705 N N . ASP A 1 229 ? 3.627 7.653 -9.713 1.00 88.25 229 ASP A N 1
ATOM 1706 C CA . ASP A 1 229 ? 2.891 8.401 -8.705 1.00 88.25 229 ASP A CA 1
ATOM 1707 C C . ASP A 1 229 ? 3.614 8.581 -7.374 1.00 88.25 229 ASP A C 1
ATOM 1709 O O . ASP A 1 229 ? 3.171 9.409 -6.574 1.00 88.25 229 ASP A O 1
ATOM 1713 N N . THR A 1 230 ? 4.750 7.913 -7.166 1.00 89.69 230 THR A N 1
ATOM 1714 C CA . THR A 1 230 ? 5.541 8.003 -5.928 1.00 89.69 230 THR A CA 1
ATOM 1715 C C . THR A 1 230 ? 7.011 8.320 -6.168 1.00 89.69 230 THR A C 1
ATOM 1717 O O . THR A 1 230 ? 7.537 9.285 -5.608 1.00 89.69 230 THR A O 1
ATOM 1720 N N . CYS A 1 231 ? 7.668 7.546 -7.021 1.00 91.38 231 CYS A N 1
ATOM 1721 C CA . CYS A 1 231 ? 9.105 7.533 -7.241 1.00 91.38 231 CYS A CA 1
ATOM 1722 C C . CYS A 1 231 ? 9.448 7.510 -8.742 1.00 91.38 231 CYS A C 1
ATOM 1724 O O . CYS A 1 231 ? 10.025 6.548 -9.229 1.00 91.38 231 CYS A O 1
ATOM 1726 N N . PRO A 1 232 ? 9.132 8.559 -9.520 1.00 85.19 232 PRO A N 1
ATOM 1727 C CA . PRO A 1 232 ? 9.379 8.567 -10.965 1.00 85.19 232 PRO A CA 1
ATOM 1728 C C . PRO A 1 232 ? 10.861 8.429 -11.377 1.00 85.19 232 PRO A C 1
ATOM 1730 O O . PRO A 1 232 ? 11.127 8.184 -12.551 1.00 85.19 232 PRO A O 1
ATOM 1733 N N . LYS A 1 233 ? 11.826 8.581 -10.452 1.00 83.44 233 LYS A N 1
ATOM 1734 C CA . LYS A 1 233 ? 13.254 8.321 -10.717 1.00 83.44 233 LYS A CA 1
ATOM 1735 C C . LYS A 1 233 ? 13.679 6.861 -10.532 1.00 83.44 233 LYS A C 1
ATOM 1737 O O . LYS A 1 233 ? 14.806 6.538 -10.897 1.00 83.44 233 LYS A O 1
ATOM 1742 N N . THR A 1 234 ? 12.875 6.023 -9.877 1.00 71.75 234 THR A N 1
ATOM 1743 C CA . THR A 1 234 ? 13.222 4.607 -9.662 1.00 71.75 234 THR A CA 1
ATOM 1744 C C . THR A 1 234 ? 12.852 3.771 -10.857 1.00 71.75 234 THR A C 1
ATOM 1746 O O . THR A 1 234 ? 13.636 2.879 -11.220 1.00 71.75 234 THR A O 1
#

Secondary structure (DSSP, 8-state):
-------------------S--TTEEEETTEEEE-GGGSSS--SS-HHHHHHHH-S---TT--SPPPGGGTTTTTPHHHHHHHHHH-TTTTT-GGGSGGG-S---SS-SS-TTT--HHHHH-HHHHHHHHHH-HHHHT-TTTT-----------------SS-S--TTEEEETTEEEE-GGGTSS--SS-HHHHHHHHS----TT--PPPPHHHHTTTTPHHHHHHHHHH-TT-

Solvent-accessible surface area (backbone atoms only — not comparable to full-atom values): 13610 Å² total; per-residue (Å²): 137,84,85,79,81,80,78,79,79,79,77,76,78,75,70,77,81,54,55,81,71,67,68,39,47,41,73,60,96,88,39,68,19,30,27,66,51,6,47,68,46,73,42,76,42,55,72,69,60,37,36,67,46,33,62,54,67,52,50,60,68,37,46,72,50,73,37,53,45,31,20,42,86,73,78,37,71,60,37,35,48,49,21,43,70,40,25,11,15,43,50,26,30,19,38,72,29,63,32,19,55,53,71,50,44,96,80,36,96,59,64,60,87,75,61,46,74,72,47,56,72,31,77,92,39,36,75,58,36,50,67,25,21,10,29,70,57,47,42,48,42,84,83,73,86,89,84,87,90,83,88,85,88,88,89,84,91,84,92,67,101,54,51,86,69,64,75,49,45,41,83,54,98,91,43,56,20,31,28,66,78,41,52,70,70,74,49,77,43,53,72,70,59,37,35,61,47,35,64,48,66,57,53,71,73,38,48,74,61,67,36,52,55,32,30,36,86,74,77,36,72,62,35,35,49,51,26,60,72,35,28,54,39,57

InterPro domains:
  IPR003582 ShKT domain [PF01549] (108-140)
  IPR003582 ShKT domain [SM00254] (40-95)
  IPR003582 ShKT domain [SM00254] (101-141)